Protein AF-A0A9E3E3V4-F1 (afdb_monomer_lite)

Radius of gyration: 31.56 Å; chains: 1; bounding box: 49×93×99 Å

Secondary structure (DSSP, 8-state):
------------------SSTTSSS-PPPPHHHHHHHHHHHHHHS--GGGEEEEEEE-HHHHHHHT--TT--HHHHHHHHHHHHTTSPEEEEEPPHHHHHHTTPPPPBTTB-EEEEEETTEEEEEEEETTTTEEEEEE--------------------------------------------------PPPPPPPP------PPPPP-----------------PPPP---PPPPPPP--------PPPPPP-S-----SS--HHHHHHTT----

Foldseek 3Di:
DDDDDDDDDDDDDPPPPPPDPDDDDPPQQDPVNLQVVVQCCLQVVPCLVQADQQAAEQPVLCVVLVHDPNDGSNSSSVSVSVVQPPFRKDKDFDDPLLCVQFVHPDDDPQWTWIWIDRPPFTKIWTGGSVSSHTRYIGGSHCPVPPPPPPPPPPPPDDDDDDDDDDDDDDDDDDDDDDDDDDDDDDDDDDDDPPDDPDPDPDDDDDPDDDDDDPPDDDDDDDDDDDDDDDDDDDDDDDDDDPPDPPPPDDAQDDAQDDDPDADPNSCNVVVNDDD

Sequence (275 aa):
MSLRSYLVIAAMAAAPAIAQQQQGAPQKTTEQQARSYVASAFITGAAPVIMSDKVIVSPSLRQHLGLGPDADGAAVYKAVMNITGGKQVTVRRAAADEISASEAPAPVSQQPIFAVEAGNSTLIVQYDLGHDNISFVGLPGAVATAAPVMAPVPPEKVADTPTVVPTAAPAVAATGTVAATTGTVVEKTPPPPPSAPVDAPKPAPMPEQKPLQVVEPSIPRATKPAPAVAVAPRPAQPVMMMQEPKLPPLKPNGPCVIKPVMSDQDLVNCGATPR

pLDDT: mean 73.15, std 19.3, range [38.34, 96.88]

Structure (mmCIF, N/CA/C/O backbone):
data_AF-A0A9E3E3V4-F1
#
_entry.id   AF-A0A9E3E3V4-F1
#
loop_
_atom_site.group_PDB
_atom_site.id
_atom_site.type_symbol
_atom_site.label_atom_id
_atom_site.label_alt_id
_atom_site.label_comp_id
_atom_site.label_asym_id
_atom_site.label_entity_id
_atom_site.label_seq_id
_atom_site.pdbx_PDB_ins_code
_atom_site.Cartn_x
_atom_site.Cartn_y
_atom_site.Cartn_z
_atom_site.occupancy
_atom_site.B_iso_or_equiv
_atom_site.auth_seq_id
_atom_site.auth_comp_id
_atom_site.auth_asym_id
_atom_site.auth_atom_id
_atom_site.pdbx_PDB_model_num
ATOM 1 N N . MET A 1 1 ? -28.574 -22.462 -59.680 1.00 40.03 1 MET A N 1
ATOM 2 C CA . MET A 1 1 ? -27.570 -22.175 -60.727 1.00 40.03 1 MET A CA 1
ATOM 3 C C . MET A 1 1 ? -26.825 -20.906 -60.347 1.00 40.03 1 MET A C 1
ATOM 5 O O . MET A 1 1 ? -27.470 -19.979 -59.886 1.00 40.03 1 MET A O 1
ATOM 9 N N . SER A 1 2 ? -25.509 -20.910 -60.566 1.00 41.25 2 SER A N 1
ATOM 10 C CA . SER A 1 2 ? -24.543 -19.806 -60.421 1.00 41.25 2 SER A CA 1
ATOM 11 C C . SER A 1 2 ? -24.121 -19.447 -58.994 1.00 41.25 2 SER A C 1
ATOM 13 O O . SER A 1 2 ? -24.904 -18.917 -58.223 1.00 41.25 2 SER A O 1
ATOM 15 N N . LEU A 1 3 ? -22.969 -19.925 -58.509 1.00 39.66 3 LEU A N 1
ATOM 16 C CA . LEU A 1 3 ? -21.555 -19.694 -58.891 1.00 39.66 3 LEU A CA 1
ATOM 17 C C . LEU A 1 3 ? -20.917 -18.520 -58.124 1.00 39.66 3 LEU A C 1
ATOM 19 O O . LEU A 1 3 ? -21.161 -17.363 -58.426 1.00 39.66 3 LEU A O 1
ATOM 23 N N . ARG A 1 4 ? -19.980 -18.899 -57.244 1.00 49.06 4 ARG A N 1
ATOM 24 C CA . ARG A 1 4 ? -18.617 -18.351 -57.119 1.00 49.06 4 ARG A CA 1
ATOM 25 C C . ARG A 1 4 ? -18.460 -16.840 -56.883 1.00 49.06 4 ARG A C 1
ATOM 27 O O . ARG A 1 4 ? -18.319 -16.084 -57.832 1.00 49.06 4 ARG A O 1
ATOM 34 N N . SER A 1 5 ? -18.166 -16.493 -55.630 1.00 60.00 5 SER A N 1
ATOM 35 C CA . SER A 1 5 ? -17.108 -15.522 -55.313 1.00 60.00 5 SER A CA 1
ATOM 36 C C . SER A 1 5 ? -16.348 -15.979 -54.068 1.00 60.00 5 SER A C 1
ATOM 38 O O . SER A 1 5 ? -16.697 -15.655 -52.940 1.00 60.00 5 SER A O 1
ATOM 40 N N . TYR A 1 6 ? -15.301 -16.768 -54.306 1.00 57.38 6 TYR A N 1
ATOM 41 C CA . TYR A 1 6 ? -14.159 -16.860 -53.407 1.00 57.38 6 TYR A CA 1
ATOM 42 C C . TYR A 1 6 ? -13.303 -15.611 -53.628 1.00 57.38 6 TYR A C 1
ATOM 44 O O . TYR A 1 6 ? -12.833 -15.400 -54.745 1.00 57.38 6 TYR A O 1
ATOM 52 N N . LEU A 1 7 ? -13.053 -14.827 -52.580 1.00 54.38 7 LEU A N 1
ATOM 53 C CA . LEU A 1 7 ? -11.823 -14.048 -52.495 1.00 54.38 7 LEU A CA 1
ATOM 54 C C . LEU A 1 7 ? -11.324 -14.030 -51.047 1.00 54.38 7 LEU A C 1
ATOM 56 O O . LEU A 1 7 ? -11.936 -13.473 -50.141 1.00 54.38 7 LEU A O 1
ATOM 60 N N . VAL A 1 8 ? -10.211 -14.734 -50.883 1.00 48.34 8 VAL A N 1
ATOM 61 C CA . VAL A 1 8 ? -9.345 -14.841 -49.714 1.00 48.34 8 VAL A CA 1
ATOM 62 C C . VAL A 1 8 ? -8.442 -13.610 -49.671 1.00 48.34 8 VAL A C 1
ATOM 64 O O . VAL A 1 8 ? -7.709 -13.424 -50.634 1.00 48.34 8 VAL A O 1
ATOM 67 N N . ILE A 1 9 ? -8.428 -12.842 -48.573 1.00 47.41 9 ILE A N 1
ATOM 68 C CA . ILE A 1 9 ? -7.274 -12.041 -48.095 1.00 47.41 9 ILE A CA 1
ATOM 69 C C . ILE A 1 9 ? -7.406 -11.977 -46.555 1.00 47.41 9 ILE A C 1
ATOM 71 O O . ILE A 1 9 ? -8.304 -11.327 -46.037 1.00 47.41 9 ILE A O 1
ATOM 75 N N . ALA A 1 10 ? -6.749 -12.841 -45.776 1.00 47.88 10 ALA A N 1
ATOM 76 C CA . ALA A 1 10 ? -5.387 -12.660 -45.262 1.00 47.88 10 ALA A CA 1
ATOM 77 C C . ALA A 1 10 ? -5.169 -11.309 -44.542 1.00 47.88 10 ALA A C 1
ATOM 79 O O . ALA A 1 10 ? -4.566 -10.398 -45.096 1.00 47.88 10 ALA A O 1
ATOM 80 N N . ALA A 1 11 ? -5.605 -11.193 -43.284 1.00 44.66 11 ALA A N 1
ATOM 81 C CA . ALA A 1 11 ? -5.075 -10.192 -42.359 1.00 44.66 11 ALA A CA 1
ATOM 82 C C . ALA A 1 11 ? -4.602 -10.908 -41.095 1.00 44.66 11 ALA A C 1
ATOM 84 O O . ALA A 1 11 ? -5.376 -11.513 -40.355 1.00 44.66 11 ALA A O 1
ATOM 85 N N . MET A 1 12 ? -3.283 -10.910 -40.956 1.00 47.66 12 MET A N 1
ATOM 86 C CA . MET A 1 12 ? -2.519 -11.610 -39.946 1.00 47.66 12 MET A CA 1
ATOM 87 C C . MET A 1 12 ? -2.956 -11.261 -38.526 1.00 47.66 12 MET A C 1
ATOM 89 O O . MET A 1 12 ? -3.199 -10.107 -38.179 1.00 47.66 12 MET A O 1
ATOM 93 N N . ALA A 1 13 ? -2.969 -12.307 -37.707 1.00 46.47 13 ALA A N 1
ATOM 94 C CA . ALA A 1 13 ? -2.994 -12.252 -36.264 1.00 46.47 13 ALA A CA 1
ATOM 95 C C . ALA A 1 13 ? -1.822 -11.406 -35.739 1.00 46.47 13 ALA A C 1
ATOM 97 O O . ALA A 1 13 ? -0.682 -11.857 -35.707 1.00 46.47 13 ALA A O 1
ATOM 98 N N . ALA A 1 14 ? -2.114 -10.185 -35.302 1.00 45.12 14 ALA A N 1
ATOM 99 C CA . ALA A 1 14 ? -1.258 -9.420 -34.405 1.00 45.12 14 ALA A CA 1
ATOM 100 C C . ALA A 1 14 ? -1.924 -9.410 -33.023 1.00 45.12 14 ALA A C 1
ATOM 102 O O . ALA A 1 14 ? -2.463 -8.399 -32.582 1.00 45.12 14 ALA A O 1
ATOM 103 N N . ALA A 1 15 ? -1.959 -10.570 -32.363 1.00 47.03 15 ALA A N 1
ATOM 104 C CA . ALA A 1 15 ? -2.276 -10.611 -30.941 1.00 47.03 15 ALA A CA 1
ATOM 105 C C . ALA A 1 15 ? -1.071 -10.013 -30.198 1.00 47.03 15 ALA A C 1
ATOM 107 O O . ALA A 1 15 ? 0.036 -10.542 -30.346 1.00 47.03 15 ALA A O 1
ATOM 108 N N . PRO A 1 16 ? -1.223 -8.914 -29.439 1.00 46.12 16 PRO A N 1
ATOM 109 C CA . PRO A 1 16 ? -0.113 -8.383 -28.679 1.00 46.12 16 PRO A CA 1
ATOM 110 C C . PRO A 1 16 ? 0.164 -9.369 -27.542 1.00 46.12 16 PRO A C 1
ATOM 112 O O . PRO A 1 16 ? -0.616 -9.523 -26.603 1.00 46.12 16 PRO A O 1
ATOM 115 N N . ALA A 1 17 ? 1.283 -10.073 -27.661 1.00 48.06 17 ALA A N 1
ATOM 116 C CA . ALA A 1 17 ? 1.876 -10.878 -26.612 1.00 48.06 17 ALA A CA 1
ATOM 117 C C . ALA A 1 17 ? 2.372 -9.960 -25.479 1.00 48.06 17 ALA A C 1
ATOM 119 O O . ALA A 1 17 ? 3.566 -9.741 -25.324 1.00 48.06 17 ALA A O 1
ATOM 120 N N . ILE A 1 18 ? 1.455 -9.401 -24.685 1.00 56.44 18 ILE A N 1
ATOM 121 C CA . ILE A 1 18 ? 1.796 -8.646 -23.462 1.00 56.44 18 ILE A CA 1
ATOM 122 C C . ILE A 1 18 ? 1.999 -9.613 -22.271 1.00 56.44 18 ILE A C 1
ATOM 124 O O . ILE A 1 18 ? 2.405 -9.207 -21.192 1.00 56.44 18 ILE A O 1
ATOM 128 N N . ALA A 1 19 ? 1.782 -10.921 -22.455 1.00 52.41 19 ALA A N 1
ATOM 129 C CA . ALA A 1 19 ? 1.765 -11.892 -21.357 1.00 52.41 19 ALA A CA 1
ATOM 130 C C . ALA A 1 19 ? 3.089 -12.643 -21.080 1.00 52.41 19 ALA A C 1
ATOM 132 O O . ALA A 1 19 ? 3.107 -13.463 -20.169 1.00 52.41 19 ALA A O 1
ATOM 133 N N . GLN A 1 20 ? 4.187 -12.426 -21.823 1.00 55.16 20 GLN A N 1
ATOM 134 C CA . GLN A 1 20 ? 5.406 -13.255 -21.650 1.00 55.16 20 GLN A CA 1
ATOM 135 C C . GLN A 1 20 ? 6.747 -12.516 -21.546 1.00 55.16 20 GLN A C 1
ATOM 137 O O . GLN A 1 20 ? 7.773 -13.150 -21.302 1.00 55.16 20 GLN A O 1
ATOM 142 N N . GLN A 1 21 ? 6.795 -11.190 -21.667 1.00 50.94 21 GLN A N 1
ATOM 143 C CA . GLN A 1 21 ? 8.060 -10.476 -21.485 1.00 50.94 21 GLN A CA 1
ATOM 144 C C . GLN A 1 21 ? 8.287 -10.134 -20.014 1.00 50.94 21 GLN A C 1
ATOM 146 O O . GLN A 1 21 ? 7.962 -9.026 -19.619 1.00 50.94 21 GLN A O 1
ATOM 151 N N . GLN A 1 22 ? 8.851 -11.065 -19.234 1.00 57.88 22 GLN A N 1
ATOM 152 C CA . GLN A 1 22 ? 9.795 -10.761 -18.132 1.00 57.88 22 GLN A CA 1
ATOM 153 C C . GLN A 1 22 ? 10.300 -12.014 -17.385 1.00 57.88 22 GLN A C 1
ATOM 155 O O . GLN A 1 22 ? 10.630 -11.963 -16.207 1.00 57.88 22 GLN A O 1
ATOM 160 N N . GLN A 1 23 ? 10.433 -13.158 -18.054 1.00 54.38 23 GLN A N 1
ATOM 161 C CA . GLN A 1 23 ? 11.177 -14.296 -17.502 1.00 54.38 23 GLN A CA 1
ATOM 162 C C . GLN A 1 23 ? 12.592 -14.272 -18.089 1.00 54.38 23 GLN A C 1
ATOM 164 O O . GLN A 1 23 ? 12.820 -14.810 -19.166 1.00 54.38 23 GLN A O 1
ATOM 169 N N . GLY A 1 24 ? 13.545 -13.590 -17.445 1.00 50.81 24 GLY A N 1
ATOM 170 C CA . GLY A 1 24 ? 14.934 -13.636 -17.933 1.00 50.81 24 GLY A CA 1
ATOM 171 C C . GLY A 1 24 ? 15.989 -12.810 -17.199 1.00 50.81 24 GLY A C 1
ATOM 172 O O . GLY A 1 24 ? 17.174 -13.065 -17.371 1.00 50.81 24 GLY A O 1
ATOM 173 N N . ALA A 1 25 ? 15.609 -11.859 -16.350 1.00 55.31 25 ALA A N 1
ATOM 174 C CA . ALA A 1 25 ? 16.540 -11.175 -15.452 1.00 55.31 25 ALA A CA 1
ATOM 175 C C . ALA A 1 25 ? 15.786 -10.744 -14.186 1.00 55.31 25 ALA A C 1
ATOM 177 O O . ALA A 1 25 ? 14.578 -10.517 -14.294 1.00 55.31 25 ALA A O 1
ATOM 178 N N . PRO A 1 26 ? 16.452 -10.602 -13.021 1.00 61.47 26 PRO A N 1
ATOM 179 C CA . PRO A 1 26 ? 15.889 -9.902 -11.871 1.00 61.47 26 PRO A CA 1
ATOM 180 C C . PRO A 1 26 ? 15.648 -8.447 -12.281 1.00 61.47 26 PRO A C 1
ATOM 182 O O . PRO A 1 26 ? 16.518 -7.582 -12.176 1.00 61.47 26 PRO A O 1
ATOM 185 N N . GLN A 1 27 ? 14.489 -8.200 -12.882 1.00 64.38 27 GLN A N 1
ATOM 186 C CA . GLN A 1 27 ? 14.074 -6.871 -13.273 1.00 64.38 27 GLN A CA 1
ATOM 187 C C . GLN A 1 27 ? 13.734 -6.151 -11.982 1.00 64.38 27 GLN A C 1
ATOM 189 O O . GLN A 1 27 ? 12.917 -6.631 -11.200 1.00 64.38 27 GLN A O 1
ATOM 194 N N . LYS A 1 28 ? 14.413 -5.028 -11.742 1.00 74.19 28 LYS A N 1
ATOM 195 C CA . LYS A 1 28 ? 14.047 -4.122 -10.656 1.00 74.19 28 LYS A CA 1
ATOM 196 C C . LYS A 1 28 ? 12.547 -3.859 -10.765 1.00 74.19 28 LYS A C 1
ATOM 198 O O . LYS A 1 28 ? 12.095 -3.498 -11.856 1.00 74.19 28 LYS A O 1
ATOM 203 N N . THR A 1 29 ? 11.814 -4.060 -9.670 1.00 83.75 29 THR A N 1
ATOM 204 C CA . THR A 1 29 ? 10.371 -3.822 -9.619 1.00 83.75 29 THR A CA 1
ATOM 205 C C . THR A 1 29 ? 10.100 -2.435 -10.191 1.00 83.75 29 THR A C 1
ATOM 207 O O . THR A 1 29 ? 10.666 -1.432 -9.749 1.00 83.75 29 THR A O 1
ATOM 210 N N . THR A 1 30 ? 9.306 -2.378 -11.256 1.00 89.44 30 THR A N 1
ATOM 211 C CA . THR A 1 30 ? 8.942 -1.101 -11.880 1.00 89.44 30 THR A CA 1
ATOM 212 C C . THR A 1 30 ? 7.833 -0.431 -11.071 1.00 89.44 30 THR A C 1
ATOM 214 O O . THR A 1 30 ? 7.085 -1.105 -10.369 1.00 89.44 30 THR A O 1
ATOM 217 N N . GLU A 1 31 ? 7.665 0.889 -11.190 1.00 89.81 31 GLU A N 1
ATOM 218 C CA . GLU A 1 31 ? 6.576 1.609 -10.502 1.00 89.81 31 GLU A CA 1
ATOM 219 C C . GLU A 1 31 ? 5.191 1.028 -10.846 1.00 89.81 31 GLU A C 1
ATOM 221 O O . GLU A 1 31 ? 4.351 0.842 -9.966 1.00 89.81 31 GLU A O 1
ATOM 226 N N . GLN A 1 32 ? 4.970 0.677 -12.118 1.00 91.62 32 GLN A N 1
ATOM 227 C CA . GLN A 1 32 ? 3.736 0.036 -12.580 1.00 91.62 32 GLN A CA 1
ATOM 228 C C . GLN A 1 32 ? 3.512 -1.313 -11.878 1.00 91.62 32 GLN A C 1
ATOM 230 O O . GLN A 1 32 ? 2.401 -1.609 -11.444 1.00 91.62 32 GLN A O 1
ATOM 235 N N . GLN A 1 33 ? 4.571 -2.113 -11.746 1.00 91.69 33 GLN A N 1
ATOM 236 C CA . GLN A 1 33 ? 4.522 -3.414 -11.089 1.00 91.69 33 GLN A CA 1
ATOM 237 C C . GLN A 1 33 ? 4.277 -3.270 -9.580 1.00 91.69 33 GLN A C 1
ATOM 239 O O . GLN A 1 33 ? 3.409 -3.952 -9.042 1.00 91.69 33 GLN A O 1
ATOM 244 N N . ALA A 1 34 ? 4.953 -2.328 -8.917 1.00 93.38 34 ALA A N 1
ATOM 245 C CA . ALA A 1 34 ? 4.718 -1.996 -7.513 1.00 93.38 34 ALA A CA 1
ATOM 246 C C . ALA A 1 34 ? 3.261 -1.584 -7.261 1.00 93.38 34 ALA A C 1
ATOM 248 O O . ALA A 1 34 ? 2.624 -2.072 -6.330 1.00 93.38 34 ALA A O 1
ATOM 249 N N . ARG A 1 35 ? 2.685 -0.751 -8.137 1.00 94.62 35 ARG A N 1
ATOM 250 C CA . ARG A 1 35 ? 1.270 -0.358 -8.063 1.00 94.62 35 ARG A CA 1
ATOM 251 C C . ARG A 1 35 ? 0.336 -1.568 -8.146 1.00 94.62 35 ARG A C 1
ATOM 253 O O . ARG A 1 35 ? -0.618 -1.649 -7.373 1.00 94.62 35 ARG A O 1
ATOM 260 N N . SER A 1 36 ? 0.607 -2.503 -9.059 1.00 93.31 36 SER A N 1
ATOM 261 C CA . SER A 1 36 ? -0.149 -3.755 -9.171 1.00 93.31 36 SER A CA 1
ATOM 262 C C . SER A 1 36 ? -0.004 -4.631 -7.924 1.00 93.31 36 SER A C 1
ATOM 264 O O . SER A 1 36 ? -1.008 -5.165 -7.453 1.00 93.31 36 SER A O 1
ATOM 266 N N . TYR A 1 37 ? 1.198 -4.731 -7.348 1.00 93.06 37 TYR A N 1
ATOM 267 C CA . TYR A 1 37 ? 1.431 -5.473 -6.107 1.00 93.06 37 TYR A CA 1
ATOM 268 C C . TYR A 1 37 ? 0.663 -4.879 -4.932 1.00 93.06 37 TYR A C 1
ATOM 270 O O . TYR A 1 37 ? -0.094 -5.602 -4.284 1.00 93.06 37 TYR A O 1
ATOM 278 N N . VAL A 1 38 ? 0.773 -3.568 -4.707 1.00 94.38 38 VAL A N 1
ATOM 279 C CA . VAL A 1 38 ? 0.026 -2.871 -3.652 1.00 94.38 38 VAL A CA 1
ATOM 280 C C . VAL A 1 38 ? -1.475 -3.080 -3.848 1.00 94.38 38 VAL A C 1
ATOM 282 O O . VAL A 1 38 ? -2.149 -3.524 -2.926 1.00 94.38 38 VAL A O 1
ATOM 285 N N . ALA A 1 39 ? -2.006 -2.865 -5.055 1.00 94.19 39 ALA A N 1
ATOM 286 C CA . ALA A 1 39 ? -3.426 -3.092 -5.322 1.00 94.19 39 ALA A CA 1
ATOM 287 C C . ALA A 1 39 ? -3.846 -4.530 -4.978 1.00 94.19 39 ALA A C 1
ATOM 289 O O . ALA A 1 39 ? -4.809 -4.738 -4.243 1.00 94.19 39 ALA A O 1
ATOM 290 N N . SER A 1 40 ? -3.087 -5.525 -5.445 1.00 92.19 40 SER A N 1
ATOM 291 C CA . SER A 1 40 ? -3.385 -6.934 -5.182 1.00 92.19 40 SER A CA 1
ATOM 292 C C . SER A 1 40 ? -3.350 -7.285 -3.691 1.00 92.19 40 SER A C 1
ATOM 294 O O . SER A 1 40 ? -4.217 -8.022 -3.222 1.00 92.19 40 SER A O 1
ATOM 296 N N . ALA A 1 41 ? -2.411 -6.721 -2.926 1.00 92.75 41 ALA A N 1
ATOM 297 C CA . ALA A 1 41 ? -2.250 -7.003 -1.504 1.00 92.75 41 ALA A CA 1
ATOM 298 C C . ALA A 1 41 ? -3.430 -6.494 -0.668 1.00 92.75 41 ALA A C 1
ATOM 300 O O . ALA A 1 41 ? -3.844 -7.163 0.278 1.00 92.75 41 ALA A O 1
ATOM 301 N N . PHE A 1 42 ? -3.988 -5.338 -1.035 1.00 92.94 42 PHE A N 1
ATOM 302 C CA . PHE A 1 42 ? -5.158 -4.765 -0.371 1.00 92.94 42 PHE A CA 1
ATOM 303 C C . PHE A 1 42 ? -6.471 -5.410 -0.828 1.00 92.94 42 PHE A C 1
ATOM 305 O O . PHE A 1 42 ? -7.363 -5.610 -0.012 1.00 92.94 42 PHE A O 1
ATOM 312 N N . ILE A 1 43 ? -6.590 -5.778 -2.108 1.00 92.00 43 ILE A N 1
ATOM 313 C CA . ILE A 1 43 ? -7.790 -6.451 -2.633 1.00 92.00 43 ILE A CA 1
ATOM 314 C C . ILE A 1 43 ? -7.926 -7.860 -2.050 1.00 92.00 43 ILE A C 1
ATOM 316 O O . ILE A 1 43 ? -9.013 -8.271 -1.655 1.00 92.00 43 ILE A O 1
ATOM 320 N N . THR A 1 44 ? -6.830 -8.617 -2.024 1.00 91.00 44 THR A N 1
ATOM 321 C CA . THR A 1 44 ? -6.860 -10.023 -1.596 1.00 91.00 44 THR A CA 1
ATOM 322 C C . THR A 1 44 ? -6.733 -10.189 -0.088 1.00 91.00 44 THR A C 1
ATOM 324 O O . THR A 1 44 ? -7.090 -11.245 0.430 1.00 91.00 44 THR A O 1
ATOM 327 N N . GLY A 1 45 ? -6.184 -9.195 0.620 1.00 89.25 45 GLY A N 1
ATOM 328 C CA . GLY A 1 45 ? -5.851 -9.320 2.040 1.00 89.25 45 GLY A CA 1
ATOM 329 C C . GLY A 1 45 ? -4.814 -10.417 2.339 1.00 89.25 45 GLY A C 1
ATOM 330 O O . GLY A 1 45 ? -4.642 -10.799 3.494 1.00 89.25 45 GLY A O 1
ATOM 331 N N . ALA A 1 46 ? -4.160 -10.971 1.309 1.00 83.69 46 ALA A N 1
ATOM 332 C CA . ALA A 1 46 ? -3.401 -12.220 1.402 1.00 83.69 46 ALA A CA 1
ATOM 333 C C . ALA A 1 46 ? -1.882 -12.022 1.500 1.00 83.69 46 ALA A C 1
ATOM 335 O O . ALA A 1 46 ? -1.138 -12.998 1.577 1.00 83.69 46 ALA A O 1
ATOM 336 N N . ALA A 1 47 ? -1.408 -10.776 1.494 1.00 86.31 47 ALA A N 1
ATOM 337 C CA . ALA A 1 47 ? 0.017 -10.466 1.453 1.00 86.31 47 ALA A CA 1
ATOM 338 C C . ALA A 1 47 ? 0.438 -9.573 2.631 1.00 86.31 47 ALA A C 1
ATOM 340 O O . ALA A 1 47 ? 0.854 -8.440 2.405 1.00 86.31 47 ALA A O 1
ATOM 341 N N . PRO A 1 48 ? 0.384 -10.060 3.887 1.00 87.62 48 PRO A N 1
ATOM 342 C CA . PRO A 1 48 ? 0.901 -9.304 5.032 1.00 87.62 48 PRO A CA 1
ATOM 343 C C . PRO A 1 48 ? 2.409 -9.023 4.907 1.00 87.62 48 PRO A C 1
ATOM 345 O O . PRO A 1 48 ? 2.895 -8.023 5.421 1.00 87.62 48 PRO A O 1
ATOM 348 N N . VAL A 1 49 ? 3.131 -9.864 4.157 1.00 89.56 49 VAL A N 1
ATOM 349 C CA . VAL A 1 49 ? 4.579 -9.758 3.902 1.00 89.56 49 VAL A CA 1
ATOM 350 C C . VAL A 1 49 ? 4.947 -8.517 3.075 1.00 89.56 49 VAL A C 1
ATOM 352 O O . VAL A 1 49 ? 6.107 -8.128 3.041 1.00 89.56 49 VAL A O 1
ATOM 355 N N . ILE A 1 50 ? 3.975 -7.855 2.434 1.00 92.44 50 ILE A N 1
ATOM 356 C CA . ILE A 1 50 ? 4.244 -6.605 1.714 1.00 92.44 50 ILE A CA 1
ATOM 357 C C . ILE A 1 50 ? 4.589 -5.457 2.670 1.00 92.44 50 ILE A C 1
ATOM 359 O O . ILE A 1 50 ? 5.151 -4.462 2.230 1.00 92.44 50 ILE A O 1
ATOM 363 N N . MET A 1 51 ? 4.249 -5.542 3.961 1.00 94.06 51 MET A N 1
ATOM 364 C CA . MET A 1 51 ? 4.661 -4.538 4.942 1.00 94.06 51 MET A CA 1
ATOM 365 C C . MET A 1 51 ? 6.062 -4.837 5.464 1.00 94.06 51 MET A C 1
ATOM 367 O O . MET A 1 51 ? 6.372 -5.969 5.823 1.00 94.06 51 MET A O 1
ATOM 371 N N . SER A 1 52 ? 6.904 -3.805 5.538 1.00 94.12 52 SER A N 1
ATOM 372 C CA . SER A 1 52 ? 8.194 -3.909 6.218 1.00 94.12 52 SER A CA 1
ATOM 373 C C . SER A 1 52 ? 7.995 -4.216 7.707 1.00 94.12 52 SER A C 1
ATOM 375 O O . SER A 1 52 ? 7.086 -3.668 8.336 1.00 94.12 52 SER A O 1
ATOM 377 N N . ASP A 1 53 ? 8.888 -5.014 8.303 1.00 92.25 53 ASP A N 1
ATOM 378 C CA . ASP A 1 53 ? 8.921 -5.249 9.758 1.00 92.25 53 ASP A CA 1
ATOM 379 C C . ASP A 1 53 ? 9.005 -3.936 10.553 1.00 92.25 53 ASP A C 1
ATOM 381 O O . ASP A 1 53 ? 8.512 -3.839 11.675 1.00 92.25 53 ASP A O 1
ATOM 385 N N . LYS A 1 54 ? 9.625 -2.910 9.953 1.00 90.81 54 LYS A N 1
ATOM 386 C CA . LYS A 1 54 ? 9.789 -1.565 10.518 1.00 90.81 54 LYS A CA 1
ATOM 387 C C . LYS A 1 54 ? 9.001 -0.525 9.729 1.00 90.81 54 LYS A C 1
ATOM 389 O O . LYS A 1 54 ? 9.543 0.518 9.364 1.00 90.81 54 LYS A O 1
ATOM 394 N N . VAL A 1 55 ? 7.742 -0.823 9.419 1.00 95.25 55 VAL A N 1
ATOM 395 C CA . VAL A 1 55 ? 6.862 0.140 8.753 1.00 95.25 55 VAL A CA 1
ATOM 396 C C . VAL A 1 55 ? 6.688 1.392 9.618 1.00 95.25 55 VAL A C 1
ATOM 398 O O . VAL A 1 55 ? 6.366 1.325 10.804 1.00 95.25 55 VAL A O 1
ATOM 401 N N . ILE A 1 56 ? 6.912 2.559 9.021 1.00 94.69 56 ILE A N 1
ATOM 402 C CA . ILE A 1 56 ? 6.698 3.843 9.680 1.00 94.69 56 ILE A CA 1
ATOM 403 C C . ILE A 1 56 ? 5.229 4.217 9.501 1.00 94.69 56 ILE A C 1
ATOM 405 O O . ILE A 1 56 ? 4.738 4.345 8.382 1.00 94.69 56 ILE A O 1
ATOM 409 N N . VAL A 1 57 ? 4.517 4.393 10.609 1.00 95.56 57 VAL A N 1
ATOM 410 C CA . VAL A 1 57 ? 3.096 4.759 10.599 1.00 95.56 57 VAL A CA 1
ATOM 411 C C . VAL A 1 57 ? 2.953 6.212 11.018 1.00 95.56 57 VAL A C 1
ATOM 413 O O . VAL A 1 57 ? 3.496 6.600 12.055 1.00 95.56 57 VAL A O 1
ATOM 416 N N . SER A 1 58 ? 2.209 7.007 10.245 1.00 94.62 58 SER A N 1
ATOM 417 C CA . SER A 1 58 ? 1.972 8.404 10.611 1.00 94.62 58 SER A CA 1
ATOM 418 C C . SER A 1 58 ? 1.216 8.512 11.949 1.00 94.62 58 SER A C 1
ATOM 420 O O . SER A 1 58 ? 0.371 7.656 12.255 1.00 94.62 58 SER A O 1
ATOM 422 N N . PRO A 1 59 ? 1.475 9.553 12.768 1.00 93.00 59 PRO A N 1
ATOM 423 C CA . PRO A 1 59 ? 0.831 9.705 14.075 1.00 93.00 59 PRO A CA 1
ATOM 424 C C . PRO A 1 59 ? -0.701 9.714 13.991 1.00 93.00 59 PRO A C 1
ATOM 426 O O . PRO A 1 59 ? -1.371 9.063 14.793 1.00 93.00 59 PRO A O 1
ATOM 429 N N . SER A 1 60 ? -1.259 10.384 12.978 1.00 92.00 60 SER A N 1
ATOM 430 C CA . SER A 1 60 ? -2.707 10.454 12.754 1.00 92.00 60 SER A CA 1
ATOM 431 C C . SER A 1 60 ? -3.318 9.089 12.436 1.00 92.00 60 SER A C 1
ATOM 433 O O . SER A 1 60 ? -4.374 8.752 12.971 1.00 92.00 60 SER A O 1
ATOM 435 N N . LEU A 1 61 ? -2.654 8.275 11.605 1.00 94.06 61 LEU A N 1
ATOM 436 C CA . LEU A 1 61 ? -3.131 6.927 11.290 1.00 94.06 61 LEU A CA 1
ATOM 437 C C . LEU A 1 61 ? -3.053 6.018 12.519 1.00 94.06 61 LEU A C 1
ATOM 439 O O . LEU A 1 61 ? -3.990 5.274 12.794 1.00 94.06 61 LEU A O 1
ATOM 443 N N . ARG A 1 62 ? -1.974 6.118 13.300 1.00 93.94 62 ARG A N 1
ATOM 444 C CA . ARG A 1 62 ? -1.813 5.362 14.547 1.00 93.94 62 ARG A CA 1
ATOM 445 C C . ARG A 1 62 ? -2.930 5.668 15.546 1.00 93.94 62 ARG A C 1
ATOM 447 O O . ARG A 1 62 ? -3.516 4.740 16.097 1.00 93.94 62 ARG A O 1
ATOM 454 N N . GLN A 1 63 ? -3.257 6.948 15.731 1.00 94.31 63 GLN A N 1
ATOM 455 C CA . GLN A 1 63 ? -4.359 7.376 16.594 1.00 94.31 63 GLN A CA 1
ATOM 456 C C . GLN A 1 63 ? -5.713 6.879 16.072 1.00 94.31 63 GLN A C 1
ATOM 458 O O . GLN A 1 63 ? -6.530 6.405 16.857 1.00 94.31 63 GLN A O 1
ATOM 463 N N . HIS A 1 64 ? -5.937 6.939 14.756 1.00 93.38 64 HIS A N 1
ATOM 464 C CA . HIS A 1 64 ? -7.177 6.469 14.138 1.00 93.38 64 HIS A CA 1
ATOM 465 C C . HIS A 1 64 ? -7.376 4.954 14.285 1.00 93.38 64 HIS A C 1
ATOM 467 O O . HIS A 1 64 ? -8.491 4.495 14.518 1.00 93.38 64 HIS A O 1
ATOM 473 N N . LEU A 1 65 ? -6.292 4.181 14.179 1.00 94.81 65 LEU A N 1
ATOM 474 C CA . LEU A 1 65 ? -6.312 2.724 14.309 1.00 94.81 65 LEU A CA 1
ATOM 475 C C . LEU A 1 65 ? -6.207 2.232 15.763 1.00 94.81 65 LEU A C 1
ATOM 477 O O . LEU A 1 65 ? -6.343 1.034 16.002 1.00 94.81 65 LEU A O 1
ATOM 481 N N . GLY A 1 66 ? -5.946 3.121 16.728 1.00 95.88 66 GLY A N 1
ATOM 482 C CA . GLY A 1 66 ? -5.720 2.750 18.129 1.00 95.88 66 GLY A CA 1
ATOM 483 C C . GLY A 1 66 ? -4.473 1.883 18.336 1.00 95.88 66 GLY A C 1
ATOM 484 O O . GLY A 1 66 ? -4.447 1.041 19.231 1.00 95.88 66 GLY A O 1
ATOM 485 N N . LEU A 1 67 ? -3.455 2.045 17.485 1.00 96.31 67 LEU A N 1
ATOM 486 C CA . LEU A 1 67 ? -2.225 1.255 17.540 1.00 96.31 67 LEU A CA 1
ATOM 487 C C . LEU A 1 67 ? -1.217 1.859 18.527 1.00 96.31 67 LEU A C 1
ATOM 489 O O . LEU A 1 67 ? -1.106 3.077 18.665 1.00 96.31 67 LEU A O 1
ATOM 493 N N . GLY A 1 68 ? -0.444 1.000 19.193 1.00 94.38 68 GLY A N 1
ATOM 494 C CA . GLY A 1 68 ? 0.679 1.433 20.026 1.00 94.38 68 GLY A CA 1
ATOM 495 C C . GLY A 1 68 ? 1.815 2.062 19.201 1.00 94.38 68 GLY A C 1
ATOM 496 O O . GLY A 1 68 ? 1.875 1.872 17.982 1.00 94.38 68 GLY A O 1
ATOM 497 N N . PRO A 1 69 ? 2.737 2.809 19.839 1.00 90.25 69 PRO A N 1
ATOM 498 C CA . PRO A 1 69 ? 3.886 3.399 19.152 1.00 90.25 69 PRO A CA 1
ATOM 499 C C . PRO A 1 69 ? 4.830 2.358 18.538 1.00 90.25 69 PRO A C 1
ATOM 501 O O . PRO A 1 69 ? 5.436 2.639 17.506 1.00 90.25 69 PRO A O 1
ATOM 504 N N . ASP A 1 70 ? 4.867 1.162 19.129 1.00 91.31 70 ASP A N 1
ATOM 505 C CA . ASP A 1 70 ? 5.717 0.033 18.743 1.00 91.31 70 ASP A CA 1
ATOM 506 C C . ASP A 1 70 ? 4.930 -1.085 18.033 1.00 91.31 70 ASP A C 1
ATOM 508 O O . ASP A 1 70 ? 5.311 -2.252 18.089 1.00 91.31 70 ASP A O 1
ATOM 512 N N . ALA A 1 71 ? 3.791 -0.755 17.412 1.00 95.12 71 ALA A N 1
ATOM 513 C CA . ALA A 1 71 ? 3.015 -1.730 16.650 1.00 95.12 71 ALA A CA 1
ATOM 514 C C . ALA A 1 71 ? 3.841 -2.285 15.478 1.00 95.12 71 ALA A C 1
ATOM 516 O O . ALA A 1 71 ? 4.416 -1.528 14.696 1.00 95.12 71 ALA A O 1
ATOM 517 N N . ASP A 1 72 ? 3.876 -3.609 15.357 1.00 93.94 72 ASP A N 1
ATOM 518 C CA . ASP A 1 72 ? 4.585 -4.327 14.306 1.00 93.94 72 ASP A CA 1
ATOM 519 C C . ASP A 1 72 ? 3.841 -4.256 12.964 1.00 93.94 72 ASP A C 1
ATOM 521 O O . ASP A 1 72 ? 2.633 -4.000 12.901 1.00 93.94 72 ASP A O 1
ATOM 525 N N . GLY A 1 73 ? 4.558 -4.530 11.869 1.00 93.00 73 GLY A N 1
ATOM 526 C CA . GLY A 1 73 ? 3.991 -4.496 10.518 1.00 93.00 73 GLY A CA 1
ATOM 527 C C . GLY A 1 73 ? 2.735 -5.362 10.357 1.00 93.00 73 GLY A C 1
ATOM 528 O O . GLY A 1 73 ? 1.794 -4.952 9.679 1.00 93.00 73 GLY A O 1
ATOM 529 N N . ALA A 1 74 ? 2.649 -6.510 11.039 1.00 94.19 74 ALA A N 1
ATOM 530 C CA . ALA A 1 74 ? 1.472 -7.373 10.970 1.00 94.19 74 ALA A CA 1
ATOM 531 C C . ALA A 1 74 ? 0.243 -6.767 11.677 1.00 94.19 74 ALA A C 1
ATOM 533 O O . ALA A 1 74 ? -0.866 -6.836 11.134 1.00 94.19 74 ALA A O 1
ATOM 534 N N . ALA A 1 75 ? 0.408 -6.139 12.849 1.00 95.25 75 ALA A N 1
ATOM 535 C CA . ALA A 1 75 ? -0.685 -5.429 13.518 1.00 95.25 75 ALA A CA 1
ATOM 536 C C . ALA A 1 75 ? -1.161 -4.220 12.704 1.00 95.25 75 ALA A C 1
ATOM 538 O O . ALA A 1 75 ? -2.371 -4.016 12.562 1.00 95.25 75 ALA A O 1
ATOM 539 N N . VAL A 1 76 ? -0.224 -3.464 12.121 1.00 95.62 76 VAL A N 1
ATOM 540 C CA . VAL A 1 76 ? -0.531 -2.346 11.217 1.00 95.62 76 VAL A CA 1
ATOM 541 C C . VAL A 1 76 ? -1.318 -2.846 10.009 1.00 95.62 76 VAL A C 1
ATOM 543 O O . VAL A 1 76 ? -2.385 -2.306 9.717 1.00 95.62 76 VAL A O 1
ATOM 546 N N . TYR A 1 77 ? -0.860 -3.917 9.354 1.00 95.12 77 TYR A N 1
ATOM 547 C CA . TYR A 1 77 ? -1.547 -4.514 8.209 1.00 95.12 77 TYR A CA 1
ATOM 548 C C . TYR A 1 77 ? -2.977 -4.913 8.558 1.00 95.12 77 TYR A C 1
ATOM 550 O O . TYR A 1 77 ? -3.916 -4.518 7.871 1.00 95.12 77 TYR A O 1
ATOM 558 N N . LYS A 1 78 ? -3.167 -5.643 9.662 1.00 95.19 78 LYS A N 1
ATOM 559 C CA . LYS A 1 78 ? -4.493 -6.078 10.114 1.00 95.19 78 LYS A CA 1
ATOM 560 C C . LYS A 1 78 ? -5.425 -4.893 10.370 1.00 95.19 78 LYS A C 1
ATOM 562 O O . LYS A 1 78 ? -6.583 -4.922 9.962 1.00 95.19 78 LYS A O 1
ATOM 567 N N . ALA A 1 79 ? -4.932 -3.845 11.021 1.00 95.56 79 ALA A N 1
ATOM 568 C CA . ALA A 1 79 ? -5.722 -2.654 11.307 1.00 95.56 79 ALA A CA 1
ATOM 569 C C . ALA A 1 79 ? -6.082 -1.875 10.028 1.00 95.56 79 ALA A C 1
ATOM 571 O O . ALA A 1 79 ? -7.225 -1.447 9.866 1.00 95.56 79 ALA A O 1
ATOM 572 N N . VAL A 1 80 ? -5.151 -1.773 9.077 1.00 94.44 80 VAL A N 1
ATOM 573 C CA . VAL A 1 80 ? -5.403 -1.190 7.753 1.00 94.44 80 VAL A CA 1
ATOM 574 C C . VAL A 1 80 ? -6.408 -2.032 6.952 1.00 94.44 80 VAL A C 1
ATOM 576 O O . VAL A 1 80 ? -7.318 -1.485 6.326 1.00 94.44 80 VAL A O 1
ATOM 579 N N . MET A 1 81 ? -6.319 -3.362 7.006 1.00 94.00 81 MET A N 1
ATOM 580 C CA . MET A 1 81 ? -7.306 -4.256 6.389 1.00 94.00 81 MET A CA 1
ATOM 581 C C . MET A 1 81 ? -8.690 -4.114 7.026 1.00 94.00 81 MET A C 1
ATOM 583 O O . MET A 1 81 ? -9.685 -4.220 6.324 1.00 94.00 81 MET A O 1
ATOM 587 N N . ASN A 1 82 ? -8.795 -3.800 8.318 1.00 94.38 82 ASN A N 1
ATOM 588 C CA . ASN A 1 82 ? -10.098 -3.569 8.947 1.00 94.38 82 ASN A CA 1
ATOM 589 C C . ASN A 1 82 ? -10.805 -2.309 8.413 1.00 94.38 82 ASN A C 1
ATOM 591 O O . ASN A 1 82 ? -12.029 -2.300 8.318 1.00 94.38 82 ASN A O 1
ATOM 595 N N . ILE A 1 83 ? -10.064 -1.253 8.046 1.00 92.56 83 ILE A N 1
ATOM 596 C CA . ILE A 1 83 ? -10.657 -0.013 7.499 1.00 92.56 83 ILE A CA 1
ATOM 597 C C . ILE A 1 83 ? -10.883 -0.061 5.979 1.00 92.56 83 ILE A C 1
ATOM 599 O O . ILE A 1 83 ? -11.734 0.670 5.457 1.00 92.56 83 ILE A O 1
ATOM 603 N N . THR A 1 84 ? -10.124 -0.904 5.270 1.00 93.62 84 THR A N 1
ATOM 604 C CA . THR A 1 84 ? -10.188 -1.065 3.805 1.00 93.62 84 THR A CA 1
ATOM 605 C C . THR A 1 84 ? -10.974 -2.300 3.357 1.00 93.62 84 THR A C 1
ATOM 607 O O . THR A 1 84 ? -11.445 -2.347 2.222 1.00 93.62 84 THR A O 1
ATOM 610 N N . GLY A 1 85 ? -11.164 -3.278 4.241 1.00 89.69 85 GLY A N 1
ATOM 611 C CA . GLY A 1 85 ? -11.803 -4.555 3.952 1.00 89.69 85 GLY A CA 1
ATOM 612 C C . GLY A 1 85 ? -13.235 -4.399 3.451 1.00 89.69 85 GLY A C 1
ATOM 613 O O . GLY A 1 85 ? -14.027 -3.629 3.992 1.00 89.69 85 GLY A O 1
ATOM 614 N N . GLY A 1 86 ? -13.562 -5.129 2.383 1.00 87.44 86 GLY A N 1
ATOM 615 C CA . GLY A 1 86 ? -14.882 -5.091 1.747 1.00 87.44 86 GLY A CA 1
ATOM 616 C C . GLY A 1 86 ? -15.161 -3.838 0.908 1.00 87.44 86 GLY A C 1
ATOM 617 O O . GLY A 1 86 ? -16.251 -3.727 0.349 1.00 87.44 86 GLY A O 1
ATOM 618 N N . LYS A 1 87 ? -14.207 -2.904 0.790 1.00 94.62 87 LYS A N 1
ATOM 619 C CA . LYS A 1 87 ? -14.327 -1.714 -0.063 1.00 94.62 87 LYS A CA 1
ATOM 620 C C . LYS A 1 87 ? -13.591 -1.918 -1.385 1.00 94.62 87 LYS A C 1
ATOM 622 O O . LYS A 1 87 ? -12.612 -2.657 -1.461 1.00 94.62 87 LYS A O 1
ATOM 627 N N . GLN A 1 88 ? -14.044 -1.232 -2.433 1.00 93.06 88 GLN A N 1
ATOM 628 C CA . GLN A 1 88 ? -13.300 -1.173 -3.688 1.00 93.06 88 GLN A CA 1
ATOM 629 C C . GLN A 1 88 ? -12.011 -0.381 -3.462 1.00 93.06 88 GLN A C 1
ATOM 631 O O . GLN A 1 88 ? -12.064 0.754 -2.983 1.00 93.06 88 GLN A O 1
ATOM 636 N N . VAL A 1 89 ? -10.874 -0.997 -3.788 1.00 95.56 89 VAL A N 1
ATOM 637 C CA . VAL A 1 89 ? -9.550 -0.397 -3.624 1.00 95.56 89 VAL A CA 1
ATOM 638 C C . VAL A 1 89 ? -9.036 0.090 -4.973 1.00 95.56 89 VAL A C 1
ATOM 640 O O . VAL A 1 89 ? -8.891 -0.699 -5.907 1.00 95.56 89 VAL A O 1
ATOM 643 N N . THR A 1 90 ? -8.702 1.374 -5.051 1.00 95.50 90 THR A N 1
ATOM 644 C CA . THR A 1 90 ? -8.030 1.989 -6.196 1.00 95.50 90 THR A CA 1
ATOM 645 C C . THR A 1 90 ? -6.677 2.508 -5.748 1.00 95.50 90 THR A C 1
ATOM 647 O O . THR A 1 90 ? -6.576 3.313 -4.831 1.00 95.50 90 THR A O 1
ATOM 650 N N . VAL A 1 91 ? -5.613 2.067 -6.411 1.00 96.56 91 VAL A N 1
ATOM 651 C CA . VAL A 1 91 ? -4.266 2.587 -6.158 1.00 96.56 91 VAL A CA 1
ATOM 652 C C . VAL A 1 91 ? -3.928 3.573 -7.257 1.00 96.56 91 VAL A C 1
ATOM 654 O O . VAL A 1 91 ? -4.044 3.226 -8.432 1.00 96.56 91 VAL A O 1
ATOM 657 N N . ARG A 1 92 ? -3.477 4.777 -6.917 1.00 95.88 92 ARG A N 1
ATOM 658 C CA . ARG A 1 92 ? -2.945 5.778 -7.856 1.00 95.88 92 ARG A CA 1
ATOM 659 C C . ARG A 1 92 ? -1.678 6.416 -7.298 1.00 95.88 92 ARG A C 1
ATOM 661 O O . ARG A 1 92 ? -1.305 6.178 -6.156 1.00 95.88 92 ARG A O 1
ATOM 668 N N . ARG A 1 93 ? -0.996 7.229 -8.101 1.00 95.00 93 ARG A N 1
ATOM 669 C CA . ARG A 1 93 ? 0.116 8.045 -7.601 1.00 95.00 93 ARG A CA 1
ATOM 670 C C . ARG A 1 93 ? -0.432 9.108 -6.644 1.00 95.00 93 ARG A C 1
ATOM 672 O O . ARG A 1 93 ? -1.468 9.707 -6.944 1.00 95.00 93 ARG A O 1
ATOM 679 N N . ALA A 1 94 ? 0.233 9.302 -5.506 1.00 95.38 94 ALA A N 1
ATOM 680 C CA . ALA A 1 94 ? -0.163 10.328 -4.548 1.00 95.38 94 ALA A CA 1
ATOM 681 C C . ALA A 1 94 ? 0.093 11.724 -5.133 1.00 95.38 94 ALA A C 1
ATOM 683 O O . ALA A 1 94 ? 1.123 11.956 -5.777 1.00 95.38 94 ALA A O 1
ATOM 684 N N . ALA A 1 95 ? -0.855 12.636 -4.933 1.00 93.25 95 ALA A N 1
ATOM 685 C CA . ALA A 1 95 ? -0.692 14.033 -5.302 1.00 93.25 95 ALA A CA 1
ATOM 686 C C . ALA A 1 95 ? 0.213 14.750 -4.284 1.00 93.25 95 ALA A C 1
ATOM 688 O O . ALA A 1 95 ? 0.368 14.306 -3.145 1.00 93.25 95 ALA A O 1
ATOM 689 N N . ALA A 1 96 ? 0.861 15.842 -4.695 1.00 90.38 96 ALA A N 1
ATOM 690 C CA . ALA A 1 96 ? 1.842 16.530 -3.851 1.00 90.38 96 ALA A CA 1
ATOM 691 C C . ALA A 1 96 ? 1.220 17.071 -2.549 1.00 90.38 96 ALA A C 1
ATOM 693 O O . ALA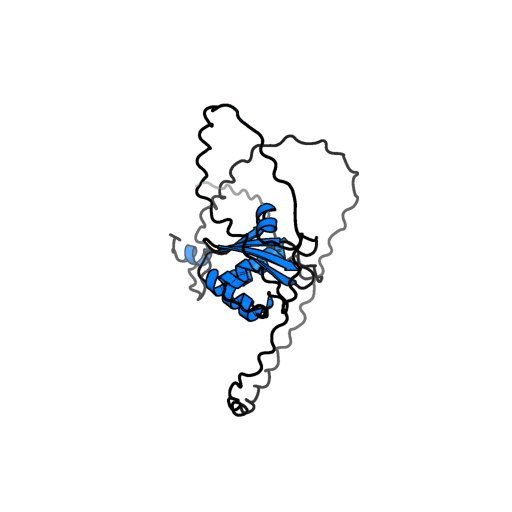 A 1 96 ? 1.838 16.992 -1.490 1.00 90.38 96 ALA A O 1
ATOM 694 N N . ASP A 1 97 ? -0.018 17.556 -2.628 1.00 90.62 97 ASP A N 1
ATOM 695 C CA . ASP A 1 97 ? -0.834 18.004 -1.502 1.00 90.62 97 ASP A CA 1
ATOM 696 C C . ASP A 1 97 ? -1.124 16.874 -0.502 1.00 90.62 97 ASP A C 1
ATOM 698 O O . ASP A 1 97 ? -0.993 17.073 0.705 1.00 90.62 97 ASP A O 1
ATOM 702 N N . GLU A 1 98 ? -1.414 15.664 -0.982 1.00 92.06 98 GLU A N 1
ATOM 703 C CA . GLU A 1 98 ? -1.652 14.491 -0.133 1.00 92.06 98 GLU A CA 1
ATOM 704 C C . GLU A 1 98 ? -0.376 14.009 0.574 1.00 92.06 98 GLU A C 1
ATOM 706 O O . GLU A 1 98 ? -0.408 13.597 1.738 1.00 92.06 98 GLU A O 1
ATOM 711 N N . ILE A 1 99 ? 0.764 14.075 -0.121 1.00 91.81 99 ILE A N 1
ATOM 712 C CA . ILE A 1 99 ? 2.083 13.736 0.435 1.00 91.81 99 ILE A CA 1
ATOM 713 C C . ILE A 1 99 ? 2.424 14.705 1.572 1.00 91.81 99 ILE A C 1
ATOM 715 O O . ILE A 1 99 ? 2.808 14.271 2.655 1.00 91.81 99 ILE A O 1
ATOM 719 N N . SER A 1 100 ? 2.227 16.010 1.361 1.00 90.25 100 SER A N 1
ATOM 720 C CA . SER A 1 100 ? 2.444 17.012 2.409 1.00 90.25 100 SER A CA 1
ATOM 721 C C . SER A 1 100 ? 1.475 16.852 3.583 1.00 90.25 100 SER A C 1
ATOM 723 O O . SER A 1 100 ? 1.898 16.955 4.730 1.00 90.25 100 SER A O 1
ATOM 725 N N . ALA A 1 101 ? 0.200 16.549 3.323 1.00 90.62 101 ALA A N 1
ATOM 726 C CA . ALA A 1 101 ? -0.806 16.374 4.372 1.00 90.62 101 ALA A CA 1
ATOM 727 C C . ALA A 1 101 ? -0.586 15.119 5.232 1.00 90.62 101 ALA A C 1
ATOM 729 O O . ALA A 1 101 ? -1.050 15.068 6.367 1.00 90.62 101 ALA A O 1
ATOM 730 N N . SER A 1 102 ? 0.071 14.092 4.693 1.00 87.56 102 SER A N 1
ATOM 731 C CA . SER A 1 102 ? 0.355 12.839 5.407 1.00 87.56 102 SER A CA 1
ATOM 732 C C . SER A 1 102 ? 1.677 12.851 6.175 1.00 87.56 102 SER A C 1
ATOM 734 O O . SER A 1 102 ? 1.989 11.855 6.828 1.00 87.56 102 SER A O 1
ATOM 736 N N . GLU A 1 103 ? 2.443 13.947 6.092 1.00 88.75 103 GLU A N 1
ATOM 737 C CA . GLU A 1 103 ? 3.807 14.055 6.631 1.00 88.75 103 GLU A CA 1
ATOM 738 C C . GLU A 1 103 ? 4.741 12.954 6.093 1.00 88.75 103 GLU A C 1
ATOM 740 O O . GLU A 1 103 ? 5.696 12.539 6.753 1.00 88.75 103 GLU A O 1
ATOM 745 N N . ALA A 1 104 ? 4.454 12.450 4.888 1.00 89.00 104 ALA A N 1
ATOM 746 C CA . ALA A 1 104 ? 5.247 11.401 4.273 1.00 89.00 104 ALA A CA 1
ATOM 747 C C . ALA A 1 104 ? 6.666 11.908 3.945 1.00 89.00 104 ALA A C 1
ATOM 749 O O . ALA A 1 104 ? 6.833 13.068 3.542 1.00 89.00 104 ALA A O 1
ATOM 750 N N . PRO A 1 105 ? 7.699 11.050 4.061 1.00 87.94 105 PRO A N 1
ATOM 751 C CA . PRO A 1 105 ? 9.042 11.385 3.606 1.00 87.94 105 PRO A CA 1
ATOM 752 C C . PRO A 1 105 ? 9.043 11.827 2.140 1.00 87.94 105 PRO A C 1
ATOM 754 O O . PRO A 1 105 ? 8.232 11.366 1.335 1.00 87.94 105 PRO A O 1
ATOM 757 N N . ALA A 1 106 ? 9.979 12.706 1.772 1.00 85.31 106 ALA A N 1
ATOM 758 C CA . ALA A 1 106 ? 10.082 13.182 0.397 1.00 85.31 106 ALA A CA 1
ATOM 759 C C . ALA A 1 106 ? 10.237 11.997 -0.582 1.00 85.31 106 ALA A C 1
ATOM 761 O O . ALA A 1 106 ? 11.003 11.068 -0.303 1.00 85.31 106 ALA A O 1
ATOM 762 N N . PRO A 1 107 ? 9.542 12.014 -1.735 1.00 82.88 107 PRO A N 1
ATOM 763 C CA . PRO A 1 107 ? 9.629 10.932 -2.703 1.00 82.88 107 PRO A CA 1
ATOM 764 C C . PRO A 1 107 ? 11.054 10.847 -3.255 1.00 82.88 107 PRO A C 1
ATOM 766 O O . PRO A 1 107 ? 11.549 11.779 -3.889 1.00 82.88 107 PRO A O 1
ATOM 769 N N . VAL A 1 108 ? 11.711 9.710 -3.038 1.00 85.44 108 VAL A N 1
ATOM 770 C CA . VAL A 1 108 ? 12.996 9.380 -3.667 1.00 85.44 108 VAL A CA 1
ATOM 771 C C . VAL A 1 108 ? 12.755 8.444 -4.851 1.00 85.44 108 VAL A C 1
ATOM 773 O O . VAL A 1 108 ? 11.782 7.696 -4.869 1.00 85.44 108 VAL A O 1
ATOM 776 N N . SER A 1 109 ? 13.639 8.440 -5.854 1.00 82.88 109 SER A N 1
ATOM 777 C CA . SER A 1 109 ? 13.440 7.677 -7.104 1.00 82.88 109 SER A CA 1
ATOM 778 C C . SER A 1 109 ? 13.279 6.159 -6.930 1.00 82.88 109 SER A C 1
ATOM 780 O O . SER A 1 109 ? 12.891 5.480 -7.874 1.00 82.88 109 SER A O 1
ATOM 782 N N . GLN A 1 110 ? 13.631 5.605 -5.767 1.00 89.38 110 GLN A N 1
ATOM 783 C CA . GLN A 1 110 ? 13.446 4.186 -5.431 1.00 89.38 110 GLN A CA 1
ATOM 784 C C . GLN A 1 110 ? 12.254 3.940 -4.494 1.00 89.38 110 GLN A C 1
ATOM 786 O O . GLN A 1 110 ? 11.965 2.789 -4.191 1.00 89.38 110 GLN A O 1
ATOM 791 N N . GLN A 1 111 ? 11.569 4.995 -4.042 1.00 92.81 111 GLN A N 1
ATOM 792 C CA . GLN A 1 111 ? 10.459 4.899 -3.099 1.00 92.81 111 GLN A CA 1
ATOM 793 C C . GLN A 1 111 ? 9.245 5.704 -3.584 1.00 92.81 111 GLN A C 1
ATOM 795 O O . GLN A 1 111 ? 8.978 6.797 -3.063 1.00 92.81 111 GLN A O 1
ATOM 800 N N . PRO A 1 112 ? 8.537 5.223 -4.625 1.00 95.00 112 PRO A N 1
ATOM 801 C CA . PRO A 1 112 ? 7.307 5.850 -5.078 1.00 95.00 112 PRO A CA 1
ATOM 802 C C . PRO A 1 112 ? 6.266 5.909 -3.955 1.00 95.00 112 PRO A C 1
ATOM 804 O O . PRO A 1 112 ? 6.134 4.994 -3.140 1.00 95.00 112 PRO A O 1
ATOM 807 N N . ILE A 1 113 ? 5.507 7.004 -3.946 1.00 96.31 113 ILE A N 1
ATOM 808 C CA . ILE A 1 113 ? 4.413 7.227 -3.003 1.00 96.31 113 ILE A CA 1
ATOM 809 C C . ILE A 1 113 ? 3.090 7.076 -3.751 1.00 96.31 113 ILE A C 1
ATOM 811 O O . ILE A 1 113 ? 2.830 7.749 -4.757 1.00 96.31 113 ILE A O 1
ATOM 815 N N . PHE A 1 114 ? 2.253 6.182 -3.248 1.00 96.88 114 PHE A N 1
ATOM 816 C CA . PHE A 1 114 ? 0.949 5.854 -3.793 1.00 96.88 114 PHE A CA 1
ATOM 817 C C . PHE A 1 114 ? -0.159 6.301 -2.842 1.00 96.88 114 PHE A C 1
ATOM 819 O O . PHE A 1 114 ? -0.014 6.238 -1.624 1.00 96.88 114 PHE A O 1
ATOM 826 N N . ALA A 1 115 ? -1.279 6.726 -3.413 1.00 96.88 115 ALA A N 1
ATOM 827 C CA . ALA A 1 115 ? -2.535 6.903 -2.706 1.00 96.88 115 ALA A CA 1
ATOM 828 C C . ALA A 1 115 ? -3.403 5.662 -2.953 1.00 96.88 115 ALA A C 1
ATOM 830 O O . ALA A 1 115 ? -3.668 5.293 -4.101 1.00 96.88 115 ALA A O 1
ATOM 831 N N . VAL A 1 116 ? -3.810 5.008 -1.872 1.00 96.62 116 VAL A N 1
ATOM 832 C CA . VAL A 1 116 ? -4.706 3.853 -1.853 1.00 96.62 116 VAL A CA 1
ATOM 833 C C . VAL A 1 116 ? -6.069 4.337 -1.378 1.00 96.62 116 VAL A C 1
ATOM 835 O O . VAL A 1 116 ? -6.265 4.637 -0.204 1.00 96.62 116 VAL A O 1
ATOM 838 N N . GLU A 1 117 ? -7.006 4.439 -2.305 1.00 95.38 117 GLU A N 1
ATOM 839 C CA . GLU A 1 117 ? -8.381 4.850 -2.051 1.00 95.38 117 GLU A CA 1
ATOM 840 C C . GLU A 1 117 ? -9.231 3.607 -1.799 1.00 95.38 117 GLU A C 1
ATOM 842 O O . GLU A 1 117 ? -9.333 2.735 -2.658 1.00 95.38 117 GLU A O 1
ATOM 847 N N . ALA A 1 118 ? -9.836 3.516 -0.621 1.00 94.75 118 ALA A N 1
ATOM 848 C CA . ALA A 1 118 ? -10.722 2.437 -0.213 1.00 94.75 118 ALA A CA 1
ATOM 849 C C . ALA A 1 118 ? -12.059 3.031 0.248 1.00 94.75 118 ALA A C 1
ATOM 851 O O . ALA A 1 118 ? -12.246 3.394 1.416 1.00 94.75 118 ALA A O 1
ATOM 852 N N . GLY A 1 119 ? -13.005 3.154 -0.685 1.00 92.25 119 GLY A N 1
ATOM 853 C CA . GLY A 1 119 ? -14.282 3.833 -0.457 1.00 92.25 119 GLY A CA 1
ATOM 854 C C . GLY A 1 119 ? -14.097 5.313 -0.104 1.00 92.25 119 GLY A C 1
ATOM 855 O O . GLY A 1 119 ? -13.786 6.121 -0.967 1.00 92.25 119 GLY A O 1
ATOM 856 N N . ASN A 1 120 ? -14.305 5.669 1.165 1.00 90.12 120 ASN A N 1
ATOM 857 C CA . ASN A 1 120 ? -14.166 7.032 1.693 1.00 90.12 120 ASN A CA 1
ATOM 858 C C . ASN A 1 120 ? -12.841 7.282 2.434 1.00 90.12 120 ASN A C 1
ATOM 860 O O . ASN A 1 120 ? -12.664 8.339 3.036 1.00 90.12 120 ASN A O 1
ATOM 864 N N . SER A 1 121 ? -11.948 6.295 2.458 1.00 92.00 121 SER A N 1
ATOM 865 C CA . SER A 1 121 ? -10.662 6.381 3.140 1.00 92.00 121 SER A CA 1
ATOM 866 C C . SER A 1 121 ? -9.551 6.419 2.100 1.00 92.00 121 SER A C 1
ATOM 868 O O . SER A 1 121 ? -9.449 5.506 1.288 1.00 92.00 121 SER A O 1
ATOM 870 N N . THR A 1 122 ? -8.705 7.443 2.146 1.00 95.25 122 THR A N 1
ATOM 871 C CA . THR A 1 122 ? -7.479 7.505 1.342 1.00 95.25 122 THR A CA 1
ATOM 872 C C . THR A 1 122 ? -6.298 7.242 2.260 1.00 95.25 122 THR A C 1
ATOM 874 O O . THR A 1 122 ? -6.198 7.849 3.320 1.00 95.25 122 THR A O 1
ATOM 877 N N . LEU A 1 123 ? -5.413 6.331 1.876 1.00 95.94 123 LEU A N 1
ATOM 878 C CA . LEU A 1 123 ? -4.183 6.002 2.592 1.00 95.94 123 LEU A CA 1
ATOM 879 C C . LEU A 1 123 ? -2.991 6.379 1.719 1.00 95.94 123 LEU A C 1
ATOM 881 O O . LEU A 1 123 ? -2.974 6.072 0.532 1.00 95.94 123 LEU A O 1
ATOM 885 N N . ILE A 1 124 ? -1.981 7.009 2.302 1.00 96.75 124 ILE A N 1
ATOM 886 C CA . ILE A 1 124 ? -0.712 7.290 1.637 1.00 96.75 124 ILE A CA 1
ATOM 887 C C . ILE A 1 124 ? 0.269 6.187 1.995 1.00 96.75 124 ILE A C 1
ATOM 889 O O . ILE A 1 124 ? 0.494 5.907 3.169 1.00 96.75 124 ILE A O 1
ATOM 893 N N . VAL A 1 125 ? 0.830 5.548 0.976 1.00 96.62 125 VAL A N 1
ATOM 894 C CA . VAL A 1 125 ? 1.702 4.383 1.097 1.00 96.62 125 VAL A CA 1
ATOM 895 C C . VAL A 1 125 ? 2.995 4.665 0.348 1.00 96.62 125 VAL A C 1
ATOM 897 O O . VAL A 1 125 ? 2.967 4.923 -0.853 1.00 96.62 125 VAL A O 1
ATOM 900 N N . GLN A 1 126 ? 4.131 4.593 1.035 1.00 96.38 126 GLN A N 1
ATOM 901 C CA . GLN A 1 126 ? 5.441 4.628 0.391 1.00 96.38 126 GLN A CA 1
ATOM 902 C C . GLN A 1 126 ? 5.929 3.202 0.174 1.00 96.38 126 GLN A C 1
ATOM 904 O O . GLN A 1 126 ? 6.028 2.420 1.122 1.00 96.38 126 GLN A O 1
ATOM 909 N N . TYR A 1 127 ? 6.216 2.868 -1.077 1.00 96.31 127 TYR A N 1
ATOM 910 C CA . TYR A 1 127 ? 6.681 1.545 -1.466 1.00 96.31 127 TYR A CA 1
ATOM 911 C C . TYR A 1 127 ? 8.163 1.601 -1.804 1.00 96.31 127 TYR A C 1
ATOM 913 O O . TYR A 1 127 ? 8.551 2.435 -2.609 1.00 96.31 127 TYR A O 1
ATOM 921 N N . ASP A 1 128 ? 8.983 0.731 -1.232 1.00 95.06 128 ASP A N 1
ATOM 922 C CA . ASP A 1 128 ? 10.405 0.615 -1.531 1.00 95.06 128 ASP A CA 1
ATOM 923 C C . ASP A 1 128 ? 10.637 -0.425 -2.635 1.00 95.06 128 ASP A C 1
ATOM 925 O O . ASP A 1 128 ? 10.454 -1.626 -2.439 1.00 95.06 128 ASP A O 1
ATOM 929 N N . LEU A 1 129 ? 11.064 0.036 -3.814 1.00 93.44 129 LEU A N 1
ATOM 930 C CA . LEU A 1 129 ? 11.336 -0.829 -4.969 1.00 93.44 129 LEU A CA 1
ATOM 931 C C . LEU A 1 129 ? 12.573 -1.719 -4.776 1.00 93.44 129 LEU A C 1
ATOM 933 O O . LEU A 1 129 ? 12.731 -2.699 -5.501 1.00 93.44 129 LEU A O 1
ATOM 937 N N . GLY A 1 130 ? 13.474 -1.367 -3.855 1.00 91.56 130 GLY A N 1
ATOM 938 C CA . GLY A 1 130 ? 14.679 -2.140 -3.561 1.00 91.56 130 GLY A CA 1
ATOM 939 C C . GLY A 1 130 ? 14.411 -3.338 -2.653 1.00 91.56 130 GLY A C 1
ATOM 940 O O . GLY A 1 130 ? 15.078 -4.363 -2.789 1.00 91.56 130 GLY A O 1
ATOM 941 N N . HIS A 1 131 ? 13.430 -3.212 -1.757 1.00 91.75 131 HIS A N 1
ATOM 942 C CA . HIS A 1 131 ? 13.055 -4.248 -0.790 1.00 91.75 131 HIS A CA 1
ATOM 943 C C . HIS A 1 131 ? 11.704 -4.919 -1.077 1.00 91.75 131 HIS A C 1
ATOM 945 O O . HIS A 1 131 ? 11.351 -5.866 -0.378 1.00 91.75 131 HIS A O 1
ATOM 951 N N . ASP A 1 132 ? 10.978 -4.456 -2.099 1.00 92.75 132 ASP A N 1
ATOM 952 C CA . ASP A 1 132 ? 9.661 -4.961 -2.513 1.00 92.75 132 ASP A CA 1
ATOM 953 C C . ASP A 1 132 ? 8.607 -4.887 -1.389 1.00 92.75 132 ASP A C 1
ATOM 955 O O . ASP A 1 132 ? 7.710 -5.724 -1.275 1.00 92.75 132 ASP A O 1
ATOM 959 N N . ASN A 1 133 ? 8.711 -3.865 -0.535 1.00 95.06 133 ASN A N 1
ATOM 960 C CA . ASN A 1 133 ? 7.873 -3.709 0.648 1.00 95.06 133 ASN A CA 1
ATOM 961 C C . ASN A 1 133 ? 7.394 -2.267 0.859 1.00 95.06 133 ASN A C 1
ATOM 963 O O . ASN A 1 133 ? 7.865 -1.313 0.249 1.00 95.06 133 ASN A O 1
ATOM 967 N N . ILE A 1 134 ? 6.416 -2.106 1.739 1.00 95.88 134 ILE A N 1
ATOM 968 C CA . ILE A 1 134 ? 5.872 -0.826 2.170 1.00 95.88 134 ILE A CA 1
ATOM 969 C C . ILE A 1 134 ? 6.690 -0.338 3.363 1.00 95.88 134 ILE A C 1
ATOM 971 O O . ILE A 1 134 ? 6.714 -0.989 4.412 1.00 95.88 134 ILE A O 1
ATOM 975 N N . SER A 1 135 ? 7.332 0.819 3.211 1.00 95.62 135 SER A N 1
ATOM 976 C CA . SER A 1 135 ? 8.165 1.441 4.243 1.00 95.62 135 SER A CA 1
ATOM 977 C C . SER A 1 135 ? 7.402 2.455 5.096 1.00 95.62 135 SER A C 1
ATOM 979 O O . SER A 1 135 ? 7.731 2.625 6.269 1.00 95.62 135 SER A O 1
ATOM 981 N N . PHE A 1 136 ? 6.363 3.093 4.548 1.00 96.06 136 PHE A N 1
ATOM 982 C CA . PHE A 1 136 ? 5.557 4.089 5.256 1.00 96.06 136 PHE A CA 1
ATOM 983 C C . PHE A 1 136 ? 4.067 3.973 4.921 1.00 96.06 136 PHE A C 1
ATOM 985 O O . PHE A 1 136 ? 3.704 3.740 3.766 1.00 96.06 136 PHE A O 1
ATOM 992 N N . VAL A 1 137 ? 3.210 4.186 5.924 1.00 96.06 137 VAL A N 1
ATOM 993 C CA . VAL A 1 137 ? 1.753 4.291 5.768 1.00 96.06 137 VAL A CA 1
ATOM 994 C C . VAL A 1 137 ? 1.2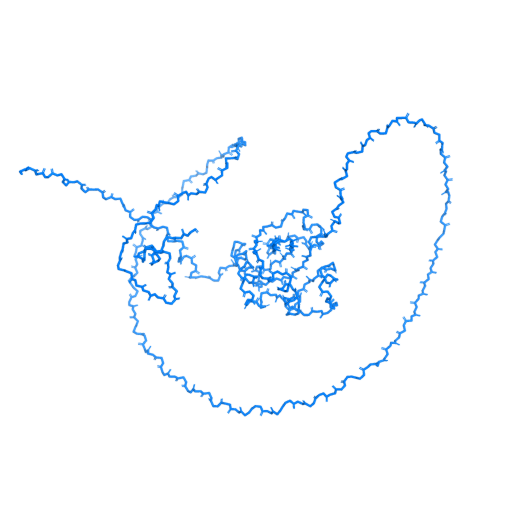23 5.463 6.591 1.00 96.06 137 VAL A C 1
ATOM 996 O O . VAL A 1 137 ? 1.496 5.579 7.785 1.00 96.06 137 VAL A O 1
ATOM 999 N N . GLY A 1 138 ? 0.401 6.307 5.978 1.00 95.38 138 GLY A N 1
ATOM 1000 C CA . GLY A 1 138 ? -0.266 7.413 6.653 1.00 95.38 138 GLY A CA 1
ATOM 1001 C C . GLY A 1 138 ? -1.666 7.668 6.115 1.00 95.38 138 GLY A C 1
ATOM 1002 O O . GLY A 1 138 ? -2.059 7.147 5.075 1.00 95.38 138 GLY A O 1
ATOM 1003 N N . LEU A 1 139 ? -2.430 8.487 6.829 1.00 93.38 139 LEU A N 1
ATOM 1004 C CA . LEU A 1 139 ? -3.611 9.140 6.267 1.00 93.38 139 LEU A CA 1
ATOM 1005 C C . LEU A 1 139 ? -3.163 10.502 5.737 1.00 93.38 139 LEU A C 1
ATOM 1007 O O . LEU A 1 139 ? -2.429 11.184 6.457 1.00 93.38 139 LEU A O 1
ATOM 1011 N N . PRO A 1 140 ? -3.581 10.919 4.526 1.00 89.62 140 PRO A N 1
ATOM 1012 C CA . PRO A 1 140 ? -3.506 12.326 4.176 1.00 89.62 140 PRO A CA 1
ATOM 1013 C C . PRO A 1 140 ? -4.327 13.028 5.246 1.00 89.62 14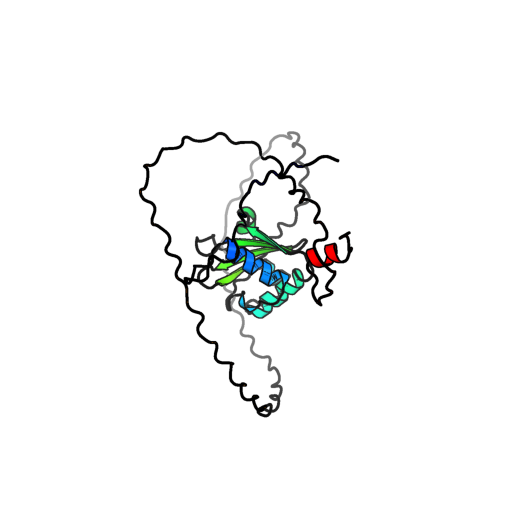0 PRO A C 1
ATOM 1015 O O . PRO A 1 140 ? -5.482 12.648 5.466 1.00 89.62 140 PRO A O 1
ATOM 1018 N N . GLY A 1 141 ? -3.674 13.917 6.000 1.00 72.81 141 GLY A N 1
ATOM 1019 C CA . GLY A 1 141 ? -4.249 14.551 7.170 1.00 72.81 141 GLY A CA 1
ATOM 1020 C C . GLY A 1 141 ? -5.691 14.898 6.871 1.00 72.81 141 GLY A C 1
ATOM 1021 O O . GLY A 1 141 ? -5.976 15.526 5.849 1.00 72.81 141 GLY A O 1
ATOM 1022 N N . ALA A 1 142 ? -6.599 14.423 7.723 1.00 55.44 142 ALA A N 1
ATOM 1023 C CA . ALA A 1 142 ? -7.941 14.955 7.763 1.00 55.44 142 ALA A CA 1
ATOM 1024 C C . ALA A 1 142 ? -7.765 16.425 8.142 1.00 55.44 142 ALA A C 1
ATOM 1026 O O . ALA A 1 142 ? -7.851 16.796 9.309 1.00 55.44 142 ALA A O 1
ATOM 1027 N N . VAL A 1 143 ? -7.452 17.268 7.156 1.00 45.53 143 VAL A N 1
ATOM 1028 C CA . VAL A 1 143 ? -7.866 18.652 7.160 1.00 45.53 143 VAL A CA 1
ATOM 1029 C C . VAL A 1 143 ? -9.353 18.512 7.347 1.00 45.53 143 VAL A C 1
ATOM 1031 O O . VAL A 1 143 ? -10.059 18.149 6.410 1.00 45.53 143 VAL A O 1
ATOM 1034 N N . ALA A 1 144 ? -9.773 18.598 8.616 1.00 42.31 144 ALA A N 1
ATOM 1035 C CA . ALA A 1 144 ? -11.157 18.598 9.029 1.00 42.31 144 ALA A CA 1
ATOM 1036 C C . ALA A 1 144 ? -11.839 19.428 7.972 1.00 42.31 144 ALA A C 1
ATOM 1038 O O . ALA A 1 144 ? -11.444 20.587 7.841 1.00 42.31 144 ALA A O 1
ATOM 1039 N N . THR A 1 145 ? -12.658 18.786 7.129 1.00 41.59 145 THR A N 1
ATOM 1040 C CA . THR A 1 145 ? -13.208 19.394 5.926 1.00 41.59 145 THR A CA 1
ATOM 1041 C C . THR A 1 145 ? -13.819 20.683 6.411 1.00 41.59 145 THR A C 1
ATOM 1043 O O . THR A 1 145 ? -14.868 20.657 7.055 1.00 41.59 145 THR A O 1
ATOM 1046 N N . ALA A 1 146 ? -13.088 21.787 6.256 1.00 38.34 146 ALA A N 1
ATOM 1047 C CA . ALA A 1 146 ? -13.553 23.061 6.728 1.00 38.34 146 ALA A CA 1
ATOM 1048 C C . ALA A 1 146 ? -14.739 23.257 5.814 1.00 38.34 146 ALA A C 1
ATOM 1050 O O . ALA A 1 146 ? -14.554 23.312 4.593 1.00 38.34 146 ALA A O 1
ATOM 1051 N N . ALA A 1 147 ? -15.944 23.165 6.391 1.00 39.56 147 ALA A N 1
ATOM 1052 C CA . ALA A 1 147 ? -17.189 23.369 5.674 1.00 39.56 147 ALA A CA 1
ATOM 1053 C C . ALA A 1 147 ? -16.933 24.518 4.702 1.00 39.56 147 ALA A C 1
ATOM 1055 O O . ALA A 1 147 ? -16.344 25.503 5.163 1.00 39.56 147 ALA A O 1
ATOM 1056 N N . PRO A 1 148 ? -17.225 24.342 3.394 1.00 41.56 148 PRO A N 1
ATOM 1057 C CA . PRO A 1 148 ? -16.771 25.245 2.345 1.00 41.56 148 PRO A CA 1
ATOM 1058 C C . PRO A 1 148 ? -16.935 26.654 2.871 1.00 41.56 148 PRO A C 1
ATOM 1060 O O . PRO A 1 148 ? -18.061 27.047 3.181 1.00 41.56 148 PRO A O 1
ATOM 1063 N N . VAL A 1 149 ? -15.808 27.331 3.117 1.00 48.25 149 VAL A N 1
ATOM 1064 C CA . VAL A 1 149 ? -15.823 28.686 3.648 1.00 48.25 149 VAL A CA 1
ATOM 1065 C C . VAL A 1 149 ? -16.595 29.460 2.600 1.00 48.25 149 VAL A C 1
ATOM 1067 O O . VAL A 1 149 ? -16.080 29.719 1.511 1.00 48.25 149 VAL A O 1
ATOM 1070 N N . MET A 1 150 ? -17.877 29.711 2.887 1.00 48.12 150 MET A N 1
ATOM 1071 C CA . MET A 1 150 ? -18.692 30.639 2.130 1.00 48.12 150 MET A CA 1
ATOM 1072 C C . MET A 1 150 ? -17.809 31.859 1.955 1.00 48.12 150 MET A C 1
ATOM 1074 O O . MET A 1 150 ? -17.234 32.335 2.938 1.00 48.12 150 MET A O 1
ATOM 1078 N N . ALA A 1 151 ? -17.627 32.261 0.697 1.00 53.09 151 ALA A N 1
ATOM 1079 C CA . ALA A 1 151 ? -16.779 33.377 0.330 1.00 53.09 151 ALA A CA 1
ATOM 1080 C C . ALA A 1 151 ? -16.949 34.497 1.367 1.00 53.09 151 ALA A C 1
ATOM 1082 O O . ALA A 1 151 ? -18.097 34.805 1.712 1.00 53.09 151 ALA A O 1
ATOM 1083 N N . PRO A 1 152 ? -15.849 35.060 1.901 1.00 47.94 152 PRO A N 1
ATOM 1084 C CA . PRO A 1 152 ? -15.955 36.147 2.850 1.00 47.94 152 PRO A CA 1
ATOM 1085 C C . PRO A 1 152 ? -16.801 37.225 2.185 1.00 47.94 152 PRO A C 1
ATOM 1087 O O . PRO A 1 152 ? -16.428 37.762 1.140 1.00 47.94 152 PRO A O 1
ATOM 1090 N N . VAL A 1 153 ? -17.979 37.478 2.759 1.00 61.44 153 VAL A N 1
ATOM 1091 C CA . VAL A 1 153 ? -18.763 38.663 2.435 1.00 61.44 153 VAL A CA 1
ATOM 1092 C C . VAL A 1 153 ? -17.778 39.827 2.563 1.00 61.44 153 VAL A C 1
ATOM 1094 O O . VAL A 1 153 ? -17.133 39.929 3.613 1.00 61.44 153 VAL A O 1
ATOM 1097 N N . PRO A 1 154 ? -17.560 40.622 1.498 1.00 67.25 154 PRO A N 1
ATOM 1098 C CA . PRO A 1 154 ? -16.587 41.700 1.514 1.00 67.25 154 PRO A CA 1
ATOM 1099 C C . PRO A 1 154 ? -16.798 42.549 2.769 1.00 67.25 154 PRO A C 1
ATOM 1101 O O . PRO A 1 154 ? -17.932 42.973 3.003 1.00 67.25 154 PRO A O 1
ATOM 1104 N N . PRO A 1 155 ? -15.762 42.774 3.597 1.00 59.53 155 PRO A N 1
ATOM 1105 C CA . PRO A 1 155 ? -15.905 43.644 4.745 1.00 59.53 155 PRO A CA 1
ATOM 1106 C C . PRO A 1 155 ? -16.236 45.038 4.225 1.00 59.53 155 PRO A C 1
ATOM 1108 O O . PRO A 1 155 ? -15.425 45.696 3.567 1.00 59.53 155 PRO A O 1
ATOM 1111 N N . GLU A 1 156 ? -17.465 45.465 4.498 1.00 60.47 156 GLU A N 1
ATOM 1112 C CA . GLU A 1 156 ? -17.845 46.859 4.417 1.00 60.47 156 GLU A CA 1
ATOM 1113 C C . GLU A 1 156 ? -16.844 47.638 5.276 1.00 60.47 156 GLU A C 1
ATOM 1115 O O . GLU A 1 156 ? -16.581 47.321 6.438 1.00 60.47 156 GLU A O 1
ATOM 1120 N N . LYS A 1 157 ? -16.181 48.582 4.618 1.00 58.53 157 LYS A N 1
ATOM 1121 C CA . LYS A 1 157 ? -15.063 49.377 5.107 1.00 58.53 157 LYS A CA 1
ATOM 1122 C C . LYS A 1 157 ? -15.488 50.179 6.338 1.00 58.53 157 LYS A C 1
ATOM 1124 O O . LYS A 1 157 ? -15.976 51.296 6.195 1.00 58.53 157 LYS A O 1
ATOM 1129 N N . VAL A 1 158 ? -15.268 49.643 7.537 1.00 56.69 158 VAL A N 1
ATOM 1130 C CA . VAL A 1 158 ? -15.333 50.432 8.771 1.00 56.69 158 VAL A CA 1
ATOM 1131 C C . VAL A 1 158 ? -13.929 50.904 9.122 1.00 56.69 158 VAL A C 1
ATOM 1133 O O . VAL A 1 158 ? -12.962 50.145 9.130 1.00 56.69 158 VAL A O 1
ATOM 1136 N N . ALA A 1 159 ? -13.854 52.215 9.295 1.00 54.28 159 ALA A N 1
ATOM 1137 C CA . ALA A 1 159 ? -12.671 53.027 9.460 1.00 54.28 159 ALA A CA 1
ATOM 1138 C C . ALA A 1 159 ? -11.850 52.689 10.717 1.00 54.28 159 ALA A C 1
ATOM 1140 O O . ALA A 1 159 ? -12.400 52.376 11.766 1.00 54.28 159 ALA A O 1
ATOM 1141 N N . ASP A 1 160 ? -10.533 52.807 10.543 1.00 59.28 160 ASP A N 1
ATOM 1142 C CA . ASP A 1 160 ? -9.583 53.572 11.361 1.00 59.28 160 ASP A CA 1
ATOM 1143 C C . ASP A 1 160 ? -9.770 53.608 12.892 1.00 59.28 160 ASP A C 1
ATOM 1145 O O . ASP A 1 160 ? -10.758 54.147 13.389 1.00 59.28 160 ASP A O 1
ATOM 1149 N N . THR A 1 161 ? -8.752 53.108 13.614 1.00 48.41 161 THR A N 1
ATOM 1150 C CA . THR A 1 161 ? -8.111 53.626 14.859 1.00 48.41 161 THR A CA 1
ATOM 1151 C C . THR A 1 161 ? -7.584 52.469 15.749 1.00 48.41 161 THR A C 1
ATOM 1153 O O . THR A 1 161 ? -7.937 51.312 15.535 1.00 48.41 161 THR A O 1
ATOM 1156 N N . PRO A 1 162 ? -6.687 52.711 16.729 1.00 56.66 162 PRO A N 1
ATOM 1157 C CA . PRO A 1 162 ? -5.258 52.944 16.553 1.00 56.66 162 PRO A CA 1
ATOM 1158 C C . PRO A 1 162 ? -4.383 51.893 17.278 1.00 56.66 162 PRO A C 1
ATOM 1160 O O . PRO A 1 162 ? -4.813 51.156 18.161 1.00 56.66 162 PRO A O 1
ATOM 1163 N N . THR A 1 163 ? -3.105 51.894 16.905 1.00 52.81 163 THR A N 1
ATOM 1164 C CA . THR A 1 163 ? -1.936 51.272 17.544 1.00 52.81 163 THR A CA 1
ATOM 1165 C C . THR A 1 163 ? -2.001 51.146 19.073 1.00 52.81 163 THR A C 1
ATOM 1167 O O . THR A 1 163 ? -2.013 52.152 19.779 1.00 52.81 163 THR A O 1
ATOM 1170 N N . VAL A 1 164 ? -1.857 49.917 19.586 1.00 51.84 164 VAL A N 1
ATOM 1171 C CA . VAL A 1 164 ? -1.303 49.656 20.925 1.00 51.84 164 VAL A CA 1
ATOM 1172 C C . VAL A 1 164 ? -0.225 48.581 20.813 1.00 51.84 164 VAL A C 1
ATOM 1174 O O . VAL A 1 164 ? -0.485 47.439 20.446 1.00 51.84 164 VAL A O 1
ATOM 1177 N N . VAL A 1 165 ? 1.004 48.985 21.125 1.00 57.28 165 VAL A N 1
ATOM 1178 C CA . VAL A 1 165 ? 2.169 48.121 21.335 1.00 57.28 165 VAL A CA 1
ATOM 1179 C C . VAL A 1 165 ? 2.134 47.612 22.778 1.00 57.28 165 VAL A C 1
ATOM 1181 O O . VAL A 1 165 ? 1.996 48.436 23.683 1.00 57.28 165 VAL A O 1
ATOM 1184 N N . PRO A 1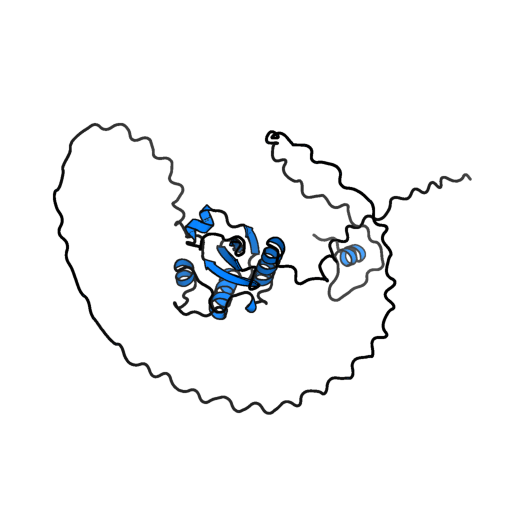 166 ? 2.355 46.310 23.026 1.00 55.81 166 PRO A N 1
ATOM 1185 C CA . PRO A 1 166 ? 2.899 45.872 24.304 1.00 55.81 166 PRO A CA 1
ATOM 1186 C C . PRO A 1 166 ? 4.211 45.093 24.134 1.00 55.81 166 PRO A C 1
ATOM 1188 O O . PRO A 1 166 ? 4.268 43.950 23.693 1.00 55.81 166 PRO A O 1
ATOM 1191 N N . THR A 1 167 ? 5.269 45.803 24.502 1.00 61.50 167 THR A N 1
ATOM 1192 C CA . THR A 1 167 ? 6.460 45.423 25.268 1.00 61.50 167 THR A CA 1
ATOM 1193 C C . THR A 1 167 ? 6.462 44.067 26.007 1.00 61.50 167 THR A C 1
ATOM 1195 O O . THR A 1 167 ? 5.616 43.808 26.855 1.00 61.50 167 THR A O 1
ATOM 1198 N N . ALA A 1 168 ? 7.573 43.350 25.779 1.00 48.47 168 ALA A N 1
ATOM 1199 C CA . ALA A 1 168 ? 8.372 42.488 26.669 1.00 48.47 168 ALA A CA 1
ATOM 1200 C C . ALA A 1 168 ? 7.925 41.067 27.085 1.00 48.47 168 ALA A C 1
ATOM 1202 O O . ALA A 1 168 ? 6.834 40.806 27.576 1.00 48.47 168 ALA A O 1
ATOM 1203 N N . ALA A 1 169 ? 8.923 40.183 26.956 1.00 52.47 169 ALA A N 1
ATOM 1204 C CA . ALA A 1 169 ? 9.067 38.828 27.481 1.00 52.47 169 ALA A CA 1
ATOM 1205 C C . ALA A 1 169 ? 8.989 38.750 29.025 1.00 52.47 169 ALA A C 1
ATOM 1207 O O . ALA A 1 169 ? 9.148 39.767 29.702 1.00 52.47 169 ALA A O 1
ATOM 1208 N N . PRO A 1 170 ? 8.844 37.539 29.599 1.00 56.81 170 PRO A N 1
ATOM 1209 C CA . PRO A 1 170 ? 10.056 36.799 29.967 1.00 56.81 170 PRO A CA 1
ATOM 1210 C C . PRO A 1 170 ? 9.986 35.274 29.770 1.00 56.81 170 PRO A C 1
ATOM 1212 O O . PRO A 1 170 ? 8.930 34.646 29.746 1.00 56.81 170 PRO A O 1
ATOM 1215 N N . ALA A 1 171 ? 11.182 34.693 29.678 1.00 54.03 171 ALA A N 1
ATOM 1216 C CA . ALA A 1 171 ? 11.460 33.273 29.798 1.00 54.03 171 ALA A CA 1
ATOM 1217 C C . ALA A 1 171 ? 11.062 32.730 31.179 1.00 54.03 171 ALA A C 1
ATOM 1219 O O . ALA A 1 171 ? 11.336 33.364 32.199 1.00 54.03 171 ALA A O 1
ATOM 1220 N N . VAL A 1 172 ? 10.522 31.511 31.212 1.00 55.00 172 VAL A N 1
ATOM 1221 C CA . VAL A 1 172 ? 10.492 30.692 32.425 1.00 55.00 172 VAL A CA 1
ATOM 1222 C C . VAL A 1 172 ? 10.911 29.275 32.059 1.00 55.00 172 VAL A C 1
ATOM 1224 O O . VAL A 1 172 ? 10.262 28.589 31.273 1.00 55.00 172 VAL A O 1
ATOM 1227 N N . ALA A 1 173 ? 12.049 28.877 32.616 1.00 49.59 173 ALA A N 1
ATOM 1228 C CA . ALA A 1 173 ? 12.507 27.506 32.677 1.00 49.59 173 ALA A CA 1
ATOM 1229 C C . ALA A 1 173 ? 11.611 26.705 33.633 1.00 49.59 173 ALA A C 1
ATOM 1231 O O . ALA A 1 173 ? 11.291 27.183 34.719 1.00 49.59 173 ALA A O 1
ATOM 1232 N N . ALA A 1 174 ? 11.268 25.473 33.263 1.00 50.88 174 ALA A N 1
ATOM 1233 C CA . ALA A 1 174 ? 10.758 24.483 34.203 1.00 50.88 174 ALA A CA 1
ATOM 1234 C C . ALA A 1 174 ? 11.243 23.087 33.796 1.00 50.88 174 ALA A C 1
ATOM 1236 O O . ALA A 1 174 ? 10.697 22.421 32.920 1.00 50.88 174 ALA A O 1
ATOM 1237 N N . THR A 1 175 ? 12.324 22.681 34.451 1.00 48.06 175 THR A N 1
ATOM 1238 C CA . THR A 1 175 ? 12.769 21.307 34.659 1.00 48.06 175 THR A CA 1
ATOM 1239 C C . THR A 1 175 ? 11.661 20.506 35.348 1.00 48.06 175 THR A C 1
ATOM 1241 O O . THR A 1 175 ? 11.195 20.889 36.418 1.00 48.06 175 THR A O 1
ATOM 1244 N N . GLY A 1 176 ? 11.260 19.380 34.754 1.00 50.91 176 GLY A N 1
ATOM 1245 C CA . GLY A 1 176 ? 10.255 18.472 35.308 1.00 50.91 176 GLY A CA 1
ATOM 1246 C C . GLY A 1 176 ? 10.684 17.017 35.165 1.00 50.91 176 GLY A C 1
ATOM 1247 O O . GLY A 1 176 ? 10.372 16.362 34.178 1.00 50.91 176 GLY A O 1
ATOM 1248 N N . THR A 1 177 ? 11.416 16.541 36.169 1.00 50.78 177 THR A N 1
ATOM 1249 C CA . THR A 1 177 ? 11.736 15.135 36.441 1.00 50.78 177 THR A CA 1
ATOM 1250 C C . THR A 1 177 ? 10.589 14.504 37.225 1.00 50.78 177 THR A C 1
ATOM 1252 O O . THR A 1 177 ? 10.313 14.969 38.323 1.00 50.78 177 THR A O 1
ATOM 1255 N N . VAL A 1 178 ? 9.974 13.439 36.708 1.00 49.84 178 VAL A N 1
ATOM 1256 C CA . VAL A 1 178 ? 9.204 12.391 37.423 1.00 49.84 178 VAL A CA 1
ATOM 1257 C C . VAL A 1 178 ? 8.794 11.354 36.364 1.00 49.84 178 VAL A C 1
ATOM 1259 O O . VAL A 1 178 ? 8.516 11.728 35.235 1.00 49.84 178 VAL A O 1
ATOM 1262 N N . ALA A 1 179 ? 8.694 10.049 36.582 1.00 45.91 179 ALA A N 1
ATOM 1263 C CA . ALA A 1 179 ? 9.049 9.155 37.668 1.00 45.91 179 ALA A CA 1
ATOM 1264 C C . ALA A 1 179 ? 8.987 7.740 37.060 1.00 45.91 179 ALA A C 1
ATOM 1266 O O . ALA A 1 179 ? 8.132 7.450 36.220 1.00 45.91 179 ALA A O 1
ATOM 1267 N N . ALA A 1 180 ? 9.891 6.864 37.485 1.00 48.50 180 ALA A N 1
ATOM 1268 C CA . ALA A 1 180 ? 9.823 5.438 37.212 1.00 48.50 180 ALA A CA 1
ATOM 1269 C C . ALA A 1 180 ? 8.472 4.868 37.682 1.00 48.50 180 ALA A C 1
ATOM 1271 O O . ALA A 1 180 ? 8.100 5.056 38.838 1.00 48.50 180 ALA A O 1
ATOM 1272 N N . THR A 1 181 ? 7.768 4.143 36.809 1.00 49.50 181 THR A N 1
ATOM 1273 C CA . THR A 1 181 ? 6.685 3.241 37.224 1.00 49.50 181 THR A CA 1
ATOM 1274 C C . THR A 1 181 ? 7.103 1.821 36.884 1.00 49.50 181 THR A C 1
ATOM 1276 O O . THR A 1 181 ? 7.086 1.387 35.736 1.00 49.50 181 THR A O 1
ATOM 1279 N N . THR A 1 182 ? 7.556 1.126 37.917 1.00 47.84 182 THR A N 1
ATOM 1280 C CA . THR A 1 182 ? 7.724 -0.318 37.974 1.00 47.84 182 THR A CA 1
ATOM 1281 C C . THR A 1 182 ? 6.366 -0.994 38.144 1.00 47.84 182 THR A C 1
ATOM 1283 O O . THR A 1 182 ? 5.569 -0.594 38.986 1.00 47.84 182 THR A O 1
ATOM 1286 N N . GLY A 1 183 ? 6.166 -2.095 37.416 1.00 49.38 183 GLY A N 1
ATOM 1287 C CA . GLY A 1 183 ? 5.313 -3.197 37.856 1.00 49.38 183 GLY A CA 1
ATOM 1288 C C . GLY A 1 183 ? 3.957 -3.313 37.168 1.00 49.38 183 GLY A C 1
ATOM 1289 O O . GLY A 1 183 ? 2.985 -2.694 37.576 1.00 49.38 183 GLY A O 1
ATOM 1290 N N . THR A 1 184 ? 3.848 -4.250 36.228 1.00 49.38 184 THR A N 1
ATOM 1291 C CA . THR A 1 184 ? 2.717 -5.187 36.218 1.00 49.38 184 THR A CA 1
ATOM 1292 C C . THR A 1 184 ? 3.213 -6.534 35.706 1.00 49.38 184 THR A C 1
ATOM 1294 O O . THR A 1 184 ? 3.672 -6.675 34.576 1.00 49.38 184 THR A O 1
ATOM 1297 N N . VAL A 1 185 ? 3.165 -7.504 36.613 1.00 53.00 185 VAL A N 1
ATOM 1298 C CA . VAL A 1 185 ? 3.357 -8.932 36.386 1.00 53.00 185 VAL A CA 1
ATOM 1299 C C . VAL A 1 185 ? 2.159 -9.426 35.580 1.00 53.00 185 VAL A C 1
ATOM 1301 O O . VAL A 1 185 ? 1.034 -9.348 36.066 1.00 53.00 185 VAL A O 1
ATOM 1304 N N . VAL A 1 186 ? 2.388 -9.934 34.367 1.00 56.59 186 VAL A N 1
ATOM 1305 C CA . VAL A 1 186 ? 1.389 -10.728 33.642 1.00 56.59 186 VAL A CA 1
ATOM 1306 C C . VAL A 1 186 ? 1.842 -12.180 33.649 1.00 56.59 186 VAL A C 1
ATOM 1308 O O . VAL A 1 186 ? 2.817 -12.566 33.009 1.00 56.59 186 VAL A O 1
ATOM 1311 N N . GLU A 1 187 ? 1.134 -12.921 34.494 1.00 57.09 187 GLU A N 1
ATOM 1312 C CA . GLU A 1 187 ? 0.776 -14.331 34.426 1.00 57.09 187 GLU A CA 1
ATOM 1313 C C . GLU A 1 187 ? 1.379 -15.130 33.259 1.00 57.09 187 GLU A C 1
ATOM 1315 O O . GLU A 1 187 ? 1.011 -15.003 32.091 1.00 57.09 187 GLU A O 1
ATOM 1320 N N . LYS A 1 188 ? 2.300 -16.021 33.622 1.00 48.28 188 LYS A N 1
ATOM 1321 C CA . LYS A 1 188 ? 2.892 -17.035 32.759 1.00 48.28 188 LYS A CA 1
ATOM 1322 C C . LYS A 1 188 ? 1.847 -18.113 32.454 1.00 48.28 188 LYS A C 1
ATOM 1324 O O . LYS A 1 188 ? 1.705 -19.067 33.216 1.00 48.28 188 LYS A O 1
ATOM 1329 N N . THR A 1 189 ? 1.145 -17.986 31.331 1.00 54.78 189 THR A N 1
ATOM 1330 C CA . THR A 1 189 ? 0.359 -19.086 30.755 1.00 54.78 189 THR A CA 1
ATOM 1331 C C . THR A 1 189 ? 1.293 -20.274 30.474 1.00 54.78 189 THR A C 1
ATOM 1333 O O . THR A 1 189 ? 2.357 -20.074 29.876 1.00 54.78 189 THR A O 1
ATOM 1336 N N . PRO A 1 190 ? 0.966 -21.504 30.912 1.00 72.38 190 PRO A N 1
ATOM 1337 C CA . PRO A 1 190 ? 1.783 -22.672 30.614 1.00 72.38 190 PRO A CA 1
ATOM 1338 C C . PRO A 1 190 ? 1.860 -22.905 29.094 1.00 72.38 190 PRO A C 1
ATOM 1340 O O . PRO A 1 190 ? 0.868 -22.699 28.390 1.00 72.38 190 PRO A O 1
ATOM 1343 N N . PRO A 1 191 ? 3.030 -23.322 28.575 1.00 72.56 191 PRO A N 1
ATOM 1344 C CA . PRO A 1 191 ? 3.190 -23.630 27.162 1.00 72.56 191 PRO A CA 1
ATOM 1345 C C . PRO A 1 191 ? 2.258 -24.786 26.762 1.00 72.56 191 PRO A C 1
ATOM 1347 O O . PRO A 1 191 ? 2.066 -25.714 27.555 1.00 72.56 191 PRO A O 1
ATOM 1350 N N . PRO A 1 192 ? 1.691 -24.764 25.542 1.00 75.50 192 PRO A N 1
ATOM 1351 C CA . PRO A 1 192 ? 0.985 -25.919 25.014 1.00 75.50 192 PRO A CA 1
ATOM 1352 C C . PRO A 1 192 ? 1.936 -27.127 24.945 1.00 75.50 192 PRO A C 1
ATOM 1354 O O . PRO A 1 192 ? 3.142 -26.951 24.737 1.00 75.50 192 PRO A O 1
ATOM 1357 N N . PRO A 1 193 ? 1.419 -28.355 25.135 1.00 75.69 193 PRO A N 1
ATOM 1358 C CA . PRO A 1 193 ? 2.219 -29.564 25.011 1.00 75.69 193 PRO A CA 1
ATOM 1359 C C . PRO A 1 193 ? 2.871 -29.630 23.620 1.00 75.69 193 PRO A C 1
ATOM 1361 O O . PRO A 1 193 ? 2.274 -29.165 22.646 1.00 75.69 193 PRO A O 1
ATOM 1364 N N . PRO A 1 194 ? 4.083 -30.200 23.505 1.00 71.06 194 PRO A N 1
ATOM 1365 C CA . PRO A 1 194 ? 4.731 -30.394 22.218 1.00 71.06 194 PRO A CA 1
ATOM 1366 C C . PRO A 1 194 ? 3.816 -31.229 21.320 1.00 71.06 194 PRO A C 1
ATOM 1368 O O . PRO A 1 194 ? 3.517 -32.385 21.625 1.00 71.06 194 PRO A O 1
ATOM 1371 N N . SER A 1 195 ? 3.359 -30.629 20.220 1.00 73.75 195 SER A N 1
ATOM 1372 C CA . SER A 1 195 ? 2.709 -31.358 19.138 1.00 73.75 195 SER A CA 1
ATOM 1373 C C . SER A 1 195 ? 3.632 -32.495 18.715 1.00 73.75 195 SER A C 1
ATOM 1375 O O . SER A 1 195 ? 4.793 -32.265 18.371 1.00 73.75 195 SER A O 1
ATOM 1377 N N . ALA A 1 196 ? 3.120 -33.722 18.788 1.00 68.12 196 ALA A N 1
ATOM 1378 C CA . ALA A 1 196 ? 3.812 -34.900 18.299 1.00 68.12 196 ALA A CA 1
ATOM 1379 C C . ALA A 1 196 ? 4.271 -34.673 16.843 1.00 68.12 196 ALA A C 1
ATOM 1381 O O . ALA A 1 196 ? 3.561 -34.006 16.082 1.00 68.12 196 ALA A O 1
ATOM 1382 N N . PRO A 1 197 ? 5.436 -35.209 16.443 1.00 62.22 197 PRO A N 1
ATOM 1383 C CA . PRO A 1 197 ? 5.881 -35.154 15.060 1.00 62.22 197 PRO A CA 1
ATOM 1384 C C . PRO A 1 197 ? 4.846 -35.874 14.193 1.00 62.22 197 PRO A C 1
ATOM 1386 O O . PRO A 1 197 ? 4.691 -37.091 14.266 1.00 62.22 197 PRO A O 1
ATOM 1389 N N . VAL A 1 198 ? 4.100 -35.105 13.402 1.00 60.28 198 VAL A N 1
ATOM 1390 C CA . VAL A 1 198 ? 3.283 -35.662 12.330 1.00 60.28 198 VAL A CA 1
ATOM 1391 C C . VAL A 1 198 ? 4.267 -36.093 11.255 1.00 60.28 198 VAL A C 1
ATOM 1393 O O . VAL A 1 198 ? 4.939 -35.255 10.654 1.00 60.28 198 VAL A O 1
ATOM 1396 N N . ASP A 1 199 ? 4.383 -37.408 11.091 1.00 61.72 199 ASP A N 1
ATOM 1397 C CA . ASP A 1 199 ? 5.104 -38.080 10.017 1.00 61.72 199 ASP A CA 1
ATOM 1398 C C . ASP A 1 199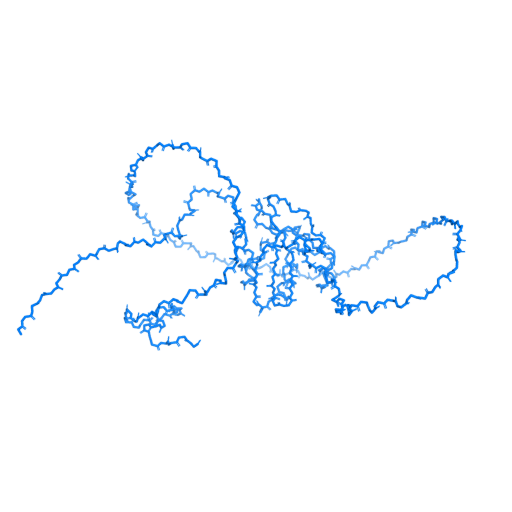 ? 4.829 -37.359 8.692 1.00 61.72 199 ASP A C 1
ATOM 1400 O O . ASP A 1 199 ? 3.710 -37.363 8.168 1.00 61.72 199 ASP A O 1
ATOM 1404 N N . ALA A 1 200 ? 5.849 -36.668 8.184 1.00 54.56 200 ALA A N 1
ATOM 1405 C CA . ALA A 1 200 ? 5.786 -36.015 6.894 1.00 54.56 200 ALA A CA 1
ATOM 1406 C C . ALA A 1 200 ? 5.581 -37.104 5.827 1.00 54.56 200 ALA A C 1
ATOM 1408 O O . ALA A 1 200 ? 6.418 -38.007 5.721 1.00 54.56 200 ALA A O 1
ATOM 1409 N N . PRO A 1 201 ? 4.510 -37.053 5.014 1.00 63.62 201 PRO A N 1
ATOM 1410 C CA . PRO A 1 201 ? 4.368 -37.982 3.910 1.00 63.62 201 PRO A CA 1
ATOM 1411 C C . PRO A 1 201 ? 5.552 -37.792 2.962 1.00 63.62 201 PRO A C 1
ATOM 1413 O O . PRO A 1 201 ? 5.779 -36.712 2.413 1.00 63.62 201 PRO A O 1
ATOM 1416 N N . LYS A 1 202 ? 6.326 -38.870 2.809 1.00 65.81 202 LYS A N 1
ATOM 1417 C CA . LYS A 1 202 ? 7.428 -39.005 1.858 1.00 65.81 202 LYS A CA 1
ATOM 1418 C C . LYS A 1 202 ? 6.986 -38.445 0.495 1.00 65.81 202 LYS A C 1
ATOM 1420 O O . LYS A 1 202 ? 5.995 -38.944 -0.044 1.00 65.81 202 LYS A O 1
ATOM 1425 N N . PRO A 1 203 ? 7.686 -37.441 -0.067 1.00 60.59 203 PRO A N 1
ATOM 1426 C CA . PRO A 1 203 ? 7.361 -36.905 -1.380 1.00 60.59 203 PRO A CA 1
ATOM 1427 C C . PRO A 1 203 ? 7.335 -38.039 -2.402 1.00 60.59 203 PRO A C 1
ATOM 1429 O O . PRO A 1 203 ? 8.299 -38.800 -2.526 1.00 60.59 203 PRO A O 1
ATOM 1432 N N . ALA A 1 204 ? 6.213 -38.173 -3.107 1.00 67.88 204 ALA A N 1
ATOM 1433 C CA . ALA A 1 204 ? 6.135 -39.047 -4.263 1.00 67.88 204 ALA A CA 1
ATOM 1434 C C . ALA A 1 204 ? 7.196 -38.607 -5.293 1.00 67.88 204 ALA A C 1
ATOM 1436 O O . ALA A 1 204 ? 7.413 -37.403 -5.463 1.00 67.88 204 ALA A O 1
ATOM 1437 N N . PRO A 1 205 ? 7.875 -39.551 -5.967 1.00 65.44 205 PRO A N 1
ATOM 1438 C CA . PRO A 1 205 ? 8.867 -39.224 -6.981 1.00 65.44 205 PRO A CA 1
ATOM 1439 C C . PRO A 1 205 ? 8.216 -38.403 -8.100 1.00 65.44 205 PRO A C 1
ATOM 1441 O O . PRO A 1 205 ? 7.214 -38.815 -8.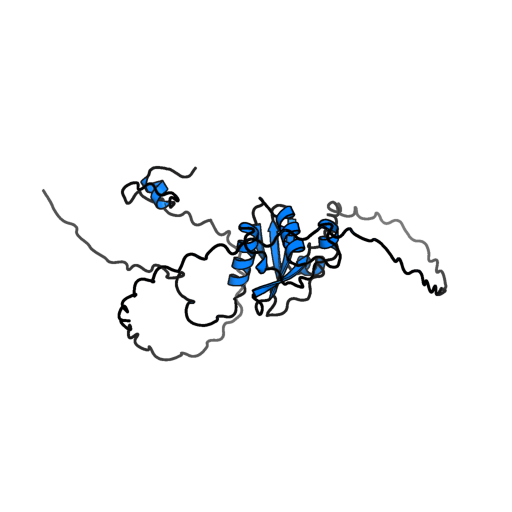686 1.00 65.44 205 PRO A O 1
ATOM 1444 N N . MET A 1 206 ? 8.781 -37.222 -8.368 1.00 56.97 206 MET A N 1
ATOM 1445 C CA . MET A 1 206 ? 8.406 -36.392 -9.512 1.00 56.97 206 MET A CA 1
ATOM 1446 C C . MET A 1 206 ? 8.572 -37.207 -10.804 1.00 56.97 206 MET A C 1
ATOM 1448 O O . MET A 1 206 ? 9.597 -37.873 -10.966 1.00 56.97 206 MET A O 1
ATOM 1452 N N . PRO A 1 207 ? 7.608 -37.156 -11.739 1.00 63.09 207 PRO A N 1
ATOM 1453 C CA . PRO A 1 207 ? 7.799 -37.722 -13.061 1.00 63.09 207 PRO A CA 1
ATOM 1454 C C . PRO A 1 207 ? 8.910 -36.954 -13.779 1.00 63.09 207 PRO A C 1
ATOM 1456 O O . PRO A 1 207 ? 8.862 -35.732 -13.928 1.00 63.09 207 PRO A O 1
ATOM 1459 N N . GLU A 1 208 ? 9.909 -37.712 -14.208 1.00 54.78 208 GLU A N 1
ATOM 1460 C CA . GLU A 1 208 ? 11.046 -37.304 -15.020 1.00 54.78 208 GLU A CA 1
ATOM 1461 C C . GLU A 1 208 ? 10.550 -36.563 -16.274 1.00 54.78 208 GLU A C 1
ATOM 1463 O O . GLU A 1 208 ? 10.050 -37.158 -17.233 1.00 54.78 208 GLU A O 1
ATOM 1468 N N . GLN A 1 209 ? 10.615 -35.228 -16.244 1.00 54.56 209 GLN A N 1
ATOM 1469 C CA . GLN A 1 209 ? 10.272 -34.399 -17.391 1.00 54.56 209 GLN A CA 1
ATOM 1470 C C . GLN A 1 209 ? 11.376 -34.525 -18.437 1.00 54.56 209 GLN A C 1
ATOM 1472 O O . GLN A 1 209 ? 12.467 -33.972 -18.321 1.00 54.56 209 GLN A O 1
ATOM 1477 N N . LYS A 1 210 ? 11.044 -35.279 -19.483 1.00 60.41 210 LYS A N 1
ATOM 1478 C CA . LYS A 1 210 ? 11.784 -35.390 -20.737 1.00 60.41 210 LYS A CA 1
ATOM 1479 C C . LYS A 1 210 ? 12.133 -33.979 -21.253 1.00 60.41 210 LYS A C 1
ATOM 1481 O O . LYS A 1 210 ? 11.215 -33.171 -21.407 1.00 60.41 210 LYS A O 1
ATOM 1486 N N . PRO A 1 211 ? 13.408 -33.665 -21.542 1.00 56.12 211 PRO A N 1
ATOM 1487 C CA . PRO A 1 211 ? 13.785 -32.355 -22.055 1.00 56.12 211 PRO A CA 1
ATOM 1488 C C . PRO A 1 211 ? 13.157 -32.158 -23.438 1.00 56.12 211 PRO A C 1
ATOM 1490 O O . PRO A 1 211 ? 13.499 -32.849 -24.400 1.00 56.12 211 PRO A O 1
ATOM 1493 N N . LEU A 1 212 ? 12.206 -31.229 -23.535 1.00 57.41 212 LEU A N 1
ATOM 1494 C CA . LEU A 1 212 ? 11.732 -30.730 -24.818 1.00 57.41 212 LEU A CA 1
ATOM 1495 C C . LEU A 1 212 ? 12.867 -29.915 -25.439 1.00 57.41 212 LEU A C 1
ATOM 1497 O O . LEU A 1 212 ? 13.379 -28.974 -24.836 1.00 57.41 212 LEU A O 1
ATOM 1501 N N . GLN A 1 213 ? 13.281 -30.334 -26.632 1.00 50.97 213 GLN A N 1
ATOM 1502 C CA . GLN A 1 213 ? 14.296 -29.662 -27.429 1.00 50.97 213 GLN A CA 1
ATOM 1503 C C . GLN A 1 213 ? 13.880 -28.213 -27.684 1.00 50.97 213 GLN A C 1
ATOM 1505 O O . GLN A 1 213 ? 12.841 -27.939 -28.286 1.00 50.97 213 GLN A O 1
ATOM 1510 N N . VAL A 1 214 ? 14.726 -27.299 -27.220 1.00 57.41 214 VAL A N 1
ATOM 1511 C CA . VAL A 1 214 ? 14.698 -25.880 -27.555 1.00 57.41 214 VAL A CA 1
ATOM 1512 C C . VAL A 1 214 ? 15.025 -25.755 -29.041 1.00 57.41 214 VAL A C 1
ATOM 1514 O O . VAL A 1 214 ? 16.174 -25.901 -29.449 1.00 57.41 214 VAL A O 1
ATOM 1517 N N . VAL A 1 215 ? 14.004 -25.521 -29.863 1.00 62.78 215 VAL A N 1
ATOM 1518 C CA . VAL A 1 215 ? 14.190 -25.046 -31.237 1.00 62.78 215 VAL A CA 1
ATOM 1519 C C . VAL A 1 215 ? 14.409 -23.542 -31.152 1.00 62.78 215 VAL A C 1
ATOM 1521 O O . VAL A 1 215 ? 13.472 -22.776 -30.943 1.00 62.78 215 VAL A O 1
ATOM 1524 N N . GLU A 1 216 ? 15.674 -23.150 -31.252 1.00 56.44 216 GLU A N 1
ATOM 1525 C CA . GLU A 1 216 ? 16.155 -21.771 -31.254 1.00 56.44 216 GLU A CA 1
ATOM 1526 C C . GLU A 1 216 ? 15.692 -21.043 -32.535 1.00 56.44 216 GLU A C 1
ATOM 1528 O O . GLU A 1 216 ? 16.109 -21.413 -33.637 1.00 56.44 216 GLU A O 1
ATOM 1533 N N . PRO A 1 217 ? 14.828 -20.012 -32.455 1.00 58.69 217 PRO A N 1
ATOM 1534 C CA . PRO A 1 217 ? 14.459 -19.223 -33.622 1.00 58.69 217 PRO A CA 1
ATOM 1535 C C . PRO A 1 217 ? 15.571 -18.208 -33.909 1.00 58.69 217 PRO A C 1
ATOM 1537 O O . PRO A 1 217 ? 15.739 -17.223 -33.192 1.00 58.69 217 PRO A O 1
ATOM 1540 N N . SER A 1 218 ? 16.335 -18.436 -34.977 1.00 53.47 218 SER A N 1
ATOM 1541 C CA . SER A 1 218 ? 17.290 -17.454 -35.499 1.00 53.47 218 SER A CA 1
ATOM 1542 C C . SER A 1 218 ? 16.547 -16.225 -36.032 1.00 53.47 218 SER A C 1
ATOM 1544 O O . SER A 1 218 ? 15.942 -16.272 -37.103 1.00 53.47 218 SER A O 1
ATOM 1546 N N . ILE A 1 219 ? 16.595 -15.113 -35.294 1.00 59.09 219 ILE A N 1
ATOM 1547 C CA . ILE A 1 219 ? 16.054 -13.825 -35.746 1.00 59.09 219 ILE A CA 1
ATOM 1548 C C . ILE A 1 219 ? 17.159 -13.062 -36.502 1.00 59.09 219 ILE A C 1
ATOM 1550 O O . ILE A 1 219 ? 18.228 -12.814 -35.933 1.00 59.09 219 ILE A O 1
ATOM 1554 N N . PRO A 1 220 ? 16.939 -12.660 -37.767 1.00 53.75 220 PRO A N 1
ATOM 1555 C CA . PRO A 1 220 ? 17.904 -11.881 -38.535 1.00 53.75 220 PRO A CA 1
ATOM 1556 C C . PRO A 1 220 ? 18.098 -10.478 -37.935 1.00 53.75 220 PRO A C 1
ATOM 1558 O O . PRO A 1 220 ? 17.155 -9.700 -37.791 1.00 53.75 220 PRO A O 1
ATOM 1561 N N . ARG A 1 221 ? 19.354 -10.148 -37.604 1.00 52.12 221 ARG A N 1
ATOM 1562 C CA . ARG A 1 221 ? 19.797 -8.807 -37.192 1.00 52.12 221 ARG A CA 1
ATOM 1563 C C . ARG A 1 221 ? 19.576 -7.809 -38.330 1.00 52.12 221 ARG A C 1
ATOM 1565 O O . ARG A 1 221 ? 20.292 -7.851 -39.328 1.00 52.12 221 ARG A O 1
ATOM 1572 N N . ALA A 1 222 ? 18.638 -6.884 -38.146 1.00 51.41 222 ALA A N 1
ATOM 1573 C CA . ALA A 1 222 ? 18.504 -5.706 -38.991 1.00 51.41 222 ALA A CA 1
ATOM 1574 C C . ALA A 1 222 ? 19.330 -4.531 -38.442 1.00 51.41 222 ALA A C 1
ATOM 1576 O O . ALA A 1 222 ? 19.413 -4.262 -37.246 1.00 51.41 222 ALA A O 1
ATOM 1577 N N . THR A 1 223 ? 19.969 -3.879 -39.396 1.00 57.44 223 THR A N 1
ATOM 1578 C CA . THR A 1 223 ? 20.995 -2.844 -39.351 1.00 57.44 223 THR A CA 1
ATOM 1579 C C . THR A 1 223 ? 20.495 -1.445 -38.958 1.00 57.44 223 THR A C 1
ATOM 1581 O O . THR A 1 223 ? 19.442 -1.016 -39.410 1.00 57.44 223 THR A O 1
ATOM 1584 N N . LYS A 1 224 ? 21.407 -0.697 -38.313 1.00 57.00 224 LYS A N 1
ATOM 1585 C CA . LYS A 1 224 ? 21.705 0.746 -38.484 1.00 57.00 224 LYS A CA 1
ATOM 1586 C C . LYS A 1 224 ? 20.796 1.788 -37.777 1.00 57.00 224 LYS A C 1
ATOM 1588 O O . LYS A 1 224 ? 19.632 1.930 -38.134 1.00 57.00 224 LYS A O 1
ATOM 1593 N N . PRO A 1 225 ? 21.349 2.610 -36.856 1.00 51.88 225 PRO A N 1
ATOM 1594 C CA . PRO A 1 225 ? 20.672 3.792 -36.317 1.00 51.88 225 PRO A CA 1
ATOM 1595 C C . PRO A 1 225 ? 20.718 4.972 -37.306 1.00 51.88 225 PRO A C 1
ATOM 1597 O O . PRO A 1 225 ? 21.766 5.251 -37.893 1.00 51.88 225 PRO A O 1
ATOM 1600 N N . ALA A 1 226 ? 19.598 5.682 -37.455 1.00 52.28 226 ALA A N 1
ATOM 1601 C CA . ALA A 1 226 ? 19.507 6.986 -38.120 1.00 52.28 226 ALA A CA 1
ATOM 1602 C C . ALA A 1 226 ? 19.593 8.135 -37.084 1.00 52.28 226 ALA A C 1
ATOM 1604 O O . ALA A 1 226 ? 19.235 7.922 -35.923 1.00 52.28 226 ALA A O 1
ATOM 1605 N N . PRO A 1 227 ? 20.080 9.334 -37.466 1.00 59.25 227 PRO A N 1
ATOM 1606 C CA . PRO A 1 227 ? 20.377 10.419 -36.531 1.00 59.25 227 PRO A CA 1
ATOM 1607 C C . PRO A 1 227 ? 19.137 11.205 -36.079 1.00 59.25 227 PRO A C 1
ATOM 1609 O O . PRO A 1 227 ? 18.125 11.285 -36.774 1.00 59.25 227 PRO A O 1
ATOM 1612 N N . ALA A 1 228 ? 19.267 11.797 -34.889 1.00 49.62 228 ALA A N 1
ATOM 1613 C CA . ALA A 1 228 ? 18.256 12.560 -34.167 1.00 49.62 228 ALA A CA 1
ATOM 1614 C C . ALA A 1 228 ? 17.825 13.845 -34.895 1.00 49.62 228 ALA A C 1
ATOM 1616 O O . ALA A 1 228 ? 18.660 14.637 -35.329 1.00 49.62 228 ALA A O 1
ATOM 1617 N N . VAL A 1 229 ? 16.512 14.079 -34.942 1.00 52.66 229 VAL A N 1
ATOM 1618 C CA . VAL A 1 229 ? 15.906 15.354 -35.348 1.00 52.66 229 VAL A CA 1
ATOM 1619 C C . VAL A 1 229 ? 15.342 16.030 -34.099 1.00 52.66 229 VAL A C 1
ATOM 1621 O O . VAL A 1 229 ? 14.552 15.435 -33.366 1.00 52.66 229 VAL A O 1
ATOM 1624 N N . ALA A 1 230 ? 15.775 17.265 -33.849 1.00 52.12 230 ALA A N 1
ATOM 1625 C CA . ALA A 1 230 ? 15.295 18.119 -32.769 1.00 52.12 230 ALA A CA 1
ATOM 1626 C C . ALA A 1 230 ? 13.814 18.488 -32.978 1.00 52.12 230 ALA A C 1
ATOM 1628 O O . ALA A 1 230 ? 13.428 18.937 -34.057 1.00 52.12 230 ALA A O 1
ATOM 1629 N N . VAL A 1 231 ? 12.989 18.308 -31.942 1.00 49.09 231 VAL A N 1
ATOM 1630 C CA . VAL A 1 231 ? 11.547 18.594 -31.969 1.00 49.09 231 VAL A CA 1
ATOM 1631 C C . VAL A 1 231 ? 11.256 19.852 -31.150 1.00 49.09 231 VAL A C 1
ATOM 1633 O O . VAL A 1 231 ? 11.547 19.915 -29.958 1.00 49.09 231 VAL A O 1
ATOM 1636 N N . ALA A 1 232 ? 10.679 20.847 -31.821 1.00 59.22 232 ALA A N 1
ATOM 1637 C CA . ALA A 1 232 ? 10.165 22.092 -31.256 1.00 59.22 232 ALA A CA 1
ATOM 1638 C C . ALA A 1 232 ? 8.923 21.863 -30.355 1.00 59.22 232 ALA A C 1
ATOM 1640 O O . ALA A 1 232 ? 8.204 20.875 -30.540 1.00 59.22 232 ALA A O 1
ATOM 1641 N N . PRO A 1 233 ? 8.634 22.769 -29.398 1.00 54.97 233 PRO A N 1
ATOM 1642 C CA . PRO A 1 233 ? 7.538 22.617 -28.438 1.00 54.97 233 PRO A CA 1
ATOM 1643 C C . PRO A 1 233 ? 6.158 22.645 -29.119 1.00 54.97 233 PRO A C 1
ATOM 1645 O O . PRO A 1 233 ? 5.825 23.576 -29.851 1.00 54.97 233 PRO A O 1
ATOM 1648 N N . ARG A 1 234 ? 5.348 21.605 -28.869 1.00 60.28 234 ARG A N 1
ATOM 1649 C CA . ARG A 1 234 ? 3.964 21.480 -29.360 1.00 60.28 234 ARG A CA 1
ATOM 1650 C C . ARG A 1 234 ? 2.974 22.259 -28.472 1.00 60.28 234 ARG A C 1
ATOM 1652 O O . ARG A 1 234 ? 3.104 22.189 -27.251 1.00 60.28 234 ARG A O 1
ATOM 1659 N N . PRO A 1 235 ? 1.947 22.919 -29.048 1.00 56.12 235 PRO A N 1
ATOM 1660 C CA . PRO A 1 235 ? 0.852 23.521 -28.288 1.00 56.12 235 PRO A CA 1
ATOM 1661 C C . PRO A 1 235 ? -0.042 22.462 -27.623 1.00 56.12 235 PRO A C 1
ATOM 1663 O O . PRO A 1 235 ? -0.267 21.385 -28.185 1.00 56.12 235 PRO A O 1
ATOM 1666 N N . ALA A 1 236 ? -0.567 22.799 -26.442 1.00 50.69 236 ALA A N 1
ATOM 1667 C CA . ALA A 1 236 ? -1.487 21.982 -25.656 1.00 50.69 236 ALA A CA 1
ATOM 1668 C C . ALA A 1 236 ? -2.759 21.645 -26.451 1.00 50.69 236 ALA A C 1
ATOM 1670 O O . ALA A 1 236 ? -3.468 22.540 -26.910 1.00 50.69 236 ALA A O 1
ATOM 1671 N N . GLN A 1 237 ? -3.041 20.350 -26.608 1.00 60.47 237 GLN A N 1
ATOM 1672 C CA . GLN A 1 237 ? -4.291 19.880 -27.200 1.00 60.47 237 GLN A CA 1
ATOM 1673 C C . GLN A 1 237 ? -5.351 19.627 -26.116 1.00 60.47 237 GLN A C 1
ATOM 1675 O O . GLN A 1 237 ? -5.001 19.191 -25.016 1.00 60.47 237 GLN A O 1
ATOM 1680 N N . PRO A 1 238 ? -6.636 19.887 -26.415 1.00 57.19 238 PRO A N 1
ATOM 1681 C CA . PRO A 1 238 ? -7.743 19.671 -25.491 1.00 57.19 238 PRO A CA 1
ATOM 1682 C C . PRO A 1 238 ? -7.935 18.182 -25.174 1.00 57.19 238 PRO A C 1
ATOM 1684 O O . PRO A 1 238 ? -7.879 17.322 -26.053 1.00 57.19 238 PRO A O 1
ATOM 1687 N N . VAL A 1 239 ? -8.177 17.895 -23.894 1.00 49.78 239 VAL A N 1
ATOM 1688 C CA . VAL A 1 239 ? -8.422 16.555 -23.351 1.00 49.78 239 VAL A CA 1
ATOM 1689 C C . VAL A 1 239 ? -9.775 16.058 -23.867 1.00 49.78 239 VAL A C 1
ATOM 1691 O O . VAL A 1 239 ? -10.824 16.495 -23.398 1.00 49.78 239 VAL A O 1
ATOM 1694 N N . MET A 1 240 ? -9.768 15.175 -24.866 1.00 51.28 240 MET A N 1
ATOM 1695 C CA . MET A 1 240 ? -10.983 14.483 -25.297 1.00 51.28 240 MET A CA 1
ATOM 1696 C C . MET A 1 240 ? -11.318 13.388 -24.282 1.00 51.28 240 MET A C 1
ATOM 1698 O O . MET A 1 240 ? -10.462 12.571 -23.946 1.00 51.28 240 MET A O 1
ATOM 1702 N N . MET A 1 241 ? -12.559 13.380 -23.788 1.00 50.25 241 MET A N 1
ATOM 1703 C CA . MET A 1 241 ? -13.065 12.322 -22.915 1.00 50.25 241 MET A CA 1
ATOM 1704 C C . MET A 1 241 ? -12.903 10.967 -23.608 1.00 50.25 241 MET A C 1
ATOM 1706 O O . MET A 1 241 ? -13.438 10.747 -24.695 1.00 50.25 241 MET A O 1
ATOM 1710 N N . MET A 1 242 ? -12.131 10.075 -22.989 1.00 47.41 242 MET A N 1
ATOM 1711 C CA . MET A 1 242 ? -11.862 8.742 -23.510 1.00 47.41 242 MET A CA 1
ATOM 1712 C C . MET A 1 242 ? -13.144 7.915 -23.377 1.00 47.41 242 MET A C 1
ATOM 1714 O O . MET A 1 242 ? -13.478 7.448 -22.292 1.00 47.41 242 MET A O 1
ATOM 1718 N N . GLN A 1 243 ? -13.903 7.811 -24.471 1.00 54.09 243 GLN A N 1
ATOM 1719 C CA . GLN A 1 243 ? -15.050 6.912 -24.561 1.00 54.09 243 GLN A CA 1
ATOM 1720 C C . GLN A 1 243 ? -14.577 5.489 -24.271 1.00 54.09 243 GLN A C 1
ATOM 1722 O O . GLN A 1 243 ? -13.661 4.992 -24.928 1.00 54.09 243 GLN A O 1
ATOM 1727 N N . GLU A 1 244 ? -15.207 4.860 -23.278 1.00 55.81 244 GLU A N 1
ATOM 1728 C CA . GLU A 1 244 ? -15.022 3.450 -22.961 1.00 55.81 244 GLU A CA 1
ATOM 1729 C C . GLU A 1 244 ? -15.164 2.636 -24.259 1.00 55.81 244 GLU A C 1
ATOM 1731 O O . GLU A 1 244 ? -16.196 2.745 -24.935 1.00 55.81 244 GLU A O 1
ATOM 1736 N N . PRO A 1 245 ? -14.121 1.897 -24.687 1.00 57.09 245 PRO A N 1
ATOM 1737 C CA . PRO A 1 245 ? -14.150 1.182 -25.950 1.00 57.09 245 PRO A CA 1
ATOM 1738 C C . PRO A 1 245 ? -15.296 0.176 -25.928 1.00 57.09 245 PRO A C 1
ATOM 1740 O O . PRO A 1 245 ? -15.247 -0.825 -25.215 1.00 57.09 245 PRO A O 1
ATOM 1743 N N . LYS A 1 246 ? -16.345 0.447 -26.708 1.00 55.88 246 LYS A N 1
ATOM 1744 C CA . LYS A 1 246 ? -17.488 -0.450 -26.865 1.00 55.88 246 LYS A CA 1
ATOM 1745 C C . LYS A 1 246 ? -16.999 -1.732 -27.536 1.00 55.88 246 LYS A C 1
ATOM 1747 O O . LYS A 1 246 ? -16.888 -1.794 -28.760 1.00 55.88 246 LYS A O 1
ATOM 1752 N N . LEU A 1 247 ? -16.644 -2.724 -26.721 1.00 64.69 247 LEU A N 1
ATOM 1753 C CA . LEU A 1 247 ? -16.183 -4.024 -27.189 1.00 64.69 247 LEU A CA 1
ATOM 1754 C C . LEU A 1 247 ? -17.278 -4.644 -28.074 1.00 64.69 247 LEU A C 1
ATOM 1756 O O . LEU A 1 247 ? -18.458 -4.614 -27.708 1.00 64.69 247 LEU A O 1
ATOM 1760 N N . PRO A 1 248 ? -16.924 -5.160 -29.263 1.00 73.75 248 PRO A N 1
ATOM 1761 C CA . PRO A 1 248 ? -17.891 -5.785 -30.150 1.00 73.75 248 PRO A CA 1
ATOM 1762 C C . PRO A 1 248 ? -18.547 -6.989 -29.453 1.00 73.75 248 PRO A C 1
ATOM 1764 O O . PRO A 1 248 ? -17.873 -7.704 -28.709 1.00 73.75 248 PRO A O 1
ATOM 1767 N N . PRO A 1 249 ? -19.850 -7.234 -29.685 1.00 73.62 249 PRO A N 1
ATOM 1768 C CA . PRO A 1 249 ? -20.583 -8.304 -29.017 1.00 73.62 249 PRO A CA 1
ATOM 1769 C C . PRO A 1 249 ? -19.934 -9.663 -29.308 1.00 73.62 249 PRO A C 1
ATOM 1771 O O . PRO A 1 249 ? -19.800 -10.064 -30.470 1.00 73.62 249 PRO A O 1
ATOM 1774 N N . LEU A 1 250 ? -19.526 -10.363 -28.245 1.00 73.50 250 LEU A N 1
ATOM 1775 C CA . LEU A 1 250 ? -18.967 -11.710 -28.330 1.00 73.50 250 LEU A CA 1
ATOM 1776 C C . LEU A 1 250 ? -20.050 -12.667 -28.838 1.00 73.50 250 LEU A C 1
ATOM 1778 O O . LEU A 1 250 ? -21.158 -12.722 -28.308 1.00 73.50 250 LEU A O 1
ATOM 1782 N N . LYS A 1 251 ? -19.733 -13.408 -29.900 1.00 81.06 251 LYS A N 1
ATOM 1783 C CA . LYS A 1 251 ? -20.614 -14.432 -30.472 1.00 81.06 251 LYS A CA 1
ATOM 1784 C C . LYS A 1 251 ? -20.307 -15.787 -29.819 1.00 81.06 251 LYS A C 1
ATOM 1786 O O . LYS A 1 251 ? -19.125 -16.061 -29.582 1.00 81.06 251 LYS A O 1
ATOM 1791 N N . PRO A 1 252 ? -21.315 -16.644 -29.578 1.00 85.69 252 PRO A N 1
ATOM 1792 C CA . PRO A 1 252 ? -21.090 -18.012 -29.127 1.00 85.69 252 PRO A CA 1
ATOM 1793 C C . PRO A 1 252 ? -20.238 -18.773 -30.152 1.00 85.69 252 PRO A C 1
ATOM 1795 O O . PRO A 1 252 ? -20.620 -18.876 -31.316 1.00 85.69 252 PRO A O 1
ATOM 1798 N N . ASN A 1 253 ? -19.076 -19.276 -29.739 1.00 83.06 253 ASN A N 1
ATOM 1799 C CA . ASN A 1 253 ? -18.129 -20.004 -30.592 1.00 83.06 253 ASN A CA 1
ATOM 1800 C C . ASN A 1 253 ? -17.709 -21.329 -29.936 1.00 83.06 253 ASN A C 1
ATOM 1802 O O . ASN A 1 253 ? -16.524 -21.625 -29.803 1.00 83.06 253 ASN A O 1
ATOM 1806 N N . GLY A 1 254 ? -18.677 -22.131 -29.492 1.00 85.56 254 GLY A N 1
ATOM 1807 C CA . GLY A 1 254 ? -18.393 -23.473 -28.987 1.00 85.56 254 GLY A CA 1
ATOM 1808 C C . GLY A 1 254 ? -19.526 -24.094 -28.172 1.00 85.56 254 GLY A C 1
ATOM 1809 O O . GLY A 1 254 ? -20.513 -23.420 -27.876 1.00 85.56 254 GLY A O 1
ATOM 1810 N N . PRO A 1 255 ? -19.392 -25.384 -27.811 1.00 88.81 255 PRO A N 1
ATOM 1811 C CA . PRO A 1 255 ? -20.298 -26.041 -26.878 1.00 88.81 255 PRO A CA 1
ATOM 1812 C C . PRO A 1 255 ? -20.184 -25.415 -25.482 1.00 88.81 255 PRO A C 1
ATOM 1814 O O . PRO A 1 255 ? -19.106 -24.999 -25.058 1.00 88.81 255 PRO A O 1
ATOM 1817 N N . CYS A 1 256 ? -21.294 -25.385 -24.749 1.00 90.00 256 CYS A N 1
ATOM 1818 C CA . CYS A 1 256 ? -21.311 -24.961 -23.352 1.00 90.00 256 CYS A CA 1
ATOM 1819 C C . CYS A 1 256 ? -20.600 -26.012 -22.479 1.00 90.00 256 CYS A C 1
ATOM 1821 O O . CYS A 1 256 ? -21.084 -27.137 -22.344 1.00 90.00 256 CYS A O 1
ATOM 1823 N N . VAL A 1 257 ? -19.446 -25.659 -21.899 1.00 91.00 257 VAL A N 1
ATOM 1824 C CA . VAL A 1 257 ? -18.693 -26.517 -20.970 1.00 91.00 257 VAL A CA 1
ATOM 1825 C C . VAL A 1 257 ? -18.705 -25.873 -19.589 1.00 91.00 257 VAL A C 1
ATOM 1827 O O . VAL A 1 257 ? -18.038 -24.868 -19.352 1.00 91.00 257 VAL A O 1
ATOM 1830 N N . ILE A 1 258 ? -19.454 -26.470 -18.665 1.00 87.62 258 ILE A N 1
ATOM 1831 C CA . ILE A 1 258 ? -19.568 -25.982 -17.290 1.00 87.62 258 ILE A CA 1
ATOM 1832 C C . ILE A 1 258 ? -18.296 -26.358 -16.529 1.00 87.62 258 ILE A C 1
ATOM 1834 O O . ILE A 1 258 ? -18.001 -27.535 -16.322 1.00 87.62 258 ILE A O 1
ATOM 1838 N N . LYS A 1 259 ? -17.540 -25.341 -16.113 1.00 88.62 259 LYS A N 1
ATOM 1839 C CA . LYS A 1 259 ? -16.347 -25.468 -15.269 1.00 88.62 259 LYS A CA 1
ATOM 1840 C C . LYS A 1 259 ? -16.609 -24.794 -13.918 1.00 88.62 259 LYS A C 1
ATOM 1842 O O . LYS A 1 259 ? -17.397 -23.852 -13.878 1.00 88.62 259 LYS A O 1
ATOM 1847 N N . PRO A 1 260 ? -15.931 -25.209 -12.829 1.00 89.94 260 PRO A N 1
ATOM 1848 C CA . PRO A 1 260 ? -16.076 -24.582 -11.509 1.00 89.94 260 PRO A CA 1
ATOM 1849 C C . PRO A 1 260 ? -15.815 -23.069 -11.507 1.00 89.94 260 PRO A C 1
ATOM 1851 O O . PRO A 1 260 ? -16.397 -22.341 -10.712 1.00 89.94 260 PRO A O 1
ATOM 1854 N N . VAL A 1 261 ? -14.965 -22.601 -12.423 1.00 84.94 261 VAL A N 1
ATOM 1855 C CA . VAL A 1 261 ? -14.776 -21.185 -12.744 1.00 84.94 261 VAL A CA 1
ATOM 1856 C C . VAL A 1 261 ? -15.050 -21.029 -14.240 1.00 84.94 261 VAL A C 1
ATOM 1858 O O . VAL A 1 261 ? -14.316 -21.587 -15.059 1.00 84.94 261 VAL A O 1
ATOM 1861 N N . MET A 1 262 ? -16.134 -20.335 -14.593 1.00 83.94 262 MET A N 1
ATOM 1862 C CA . MET A 1 262 ? -16.517 -20.074 -15.984 1.00 83.94 262 MET A CA 1
ATOM 1863 C C . MET A 1 262 ? -15.846 -18.796 -16.482 1.00 83.94 262 MET A C 1
ATOM 1865 O O . MET A 1 262 ? -15.906 -17.766 -15.816 1.00 83.94 262 MET A O 1
ATOM 1869 N N . SER A 1 263 ? -15.219 -18.860 -17.656 1.00 87.81 263 SER A N 1
ATOM 1870 C CA . SER A 1 263 ? -14.766 -17.652 -18.351 1.00 87.81 263 SER A CA 1
ATOM 1871 C C . SER A 1 263 ? -15.960 -16.886 -18.939 1.00 87.81 263 SER A C 1
ATOM 1873 O O . SER A 1 263 ? -17.000 -17.487 -19.209 1.00 87.81 263 SER A O 1
ATOM 1875 N N . ASP A 1 264 ? -15.821 -15.584 -19.212 1.00 85.38 264 ASP A N 1
ATOM 1876 C CA . ASP A 1 264 ? -16.870 -14.799 -19.893 1.00 85.38 264 ASP A CA 1
ATOM 1877 C C . ASP A 1 264 ? -17.272 -15.407 -21.244 1.00 85.38 264 ASP A C 1
ATOM 1879 O O . ASP A 1 264 ? -18.438 -15.388 -21.635 1.00 85.38 264 ASP A O 1
ATOM 1883 N N . GLN A 1 265 ? -16.319 -16.033 -21.938 1.00 84.25 265 GLN A N 1
ATOM 1884 C CA . GLN A 1 265 ? -16.595 -16.754 -23.176 1.00 84.25 265 GLN A CA 1
ATOM 1885 C C . GLN A 1 265 ? -17.426 -18.025 -22.931 1.00 84.25 265 GLN A C 1
ATOM 1887 O O . GLN A 1 265 ? -18.301 -18.332 -23.740 1.00 84.25 265 GLN A O 1
ATOM 1892 N N . ASP A 1 266 ? -17.196 -18.745 -21.827 1.00 87.06 266 ASP A N 1
ATOM 1893 C CA . ASP A 1 266 ? -18.026 -19.890 -21.433 1.00 87.06 266 ASP A CA 1
ATOM 1894 C C . ASP A 1 266 ? -19.442 -19.429 -21.048 1.00 87.06 266 ASP A C 1
ATOM 1896 O O . ASP A 1 266 ? -20.410 -20.079 -21.430 1.00 87.06 266 ASP A O 1
ATOM 1900 N N . LEU A 1 267 ? -19.590 -18.282 -20.373 1.00 88.62 267 LEU A N 1
ATOM 1901 C CA . LEU A 1 267 ? -20.898 -17.695 -20.049 1.00 88.62 267 LEU A CA 1
ATOM 1902 C C . LEU A 1 267 ? -21.689 -17.345 -21.316 1.00 88.62 267 LEU A C 1
ATOM 1904 O O . LEU A 1 267 ? -22.844 -17.752 -21.453 1.00 88.62 267 LEU A O 1
ATOM 1908 N N . VAL A 1 268 ? -21.048 -16.685 -22.284 1.00 88.88 268 VAL A N 1
ATOM 1909 C CA . VAL A 1 268 ? -21.656 -16.356 -23.584 1.00 88.88 268 VAL A CA 1
ATOM 1910 C C . VAL A 1 268 ? -21.999 -17.622 -24.378 1.00 88.88 268 VAL A C 1
ATOM 1912 O O . VAL A 1 268 ? -23.087 -17.713 -24.947 1.00 88.88 268 VAL A O 1
ATOM 1915 N N . ASN A 1 269 ? -21.119 -18.630 -24.387 1.00 90.06 269 ASN A N 1
ATOM 1916 C CA . ASN A 1 269 ? -21.384 -19.920 -25.036 1.00 90.06 269 ASN A CA 1
ATOM 1917 C C . ASN A 1 269 ? -22.532 -20.691 -24.359 1.00 90.06 269 ASN A C 1
ATOM 1919 O O . ASN A 1 269 ? -23.247 -21.437 -25.024 1.00 90.06 269 ASN A O 1
ATOM 1923 N N . CYS A 1 270 ? -22.733 -20.493 -23.056 1.00 91.25 270 CYS A N 1
ATOM 1924 C CA . CYS A 1 270 ? -23.829 -21.073 -22.282 1.00 91.25 270 CYS A CA 1
ATOM 1925 C C . CYS A 1 270 ? -25.109 -20.216 -22.281 1.00 91.25 270 CYS A C 1
ATOM 1927 O O . CYS A 1 270 ? -26.060 -20.546 -21.574 1.00 91.25 270 CYS A O 1
ATOM 1929 N N . GLY A 1 271 ? -25.163 -19.131 -23.064 1.00 87.88 271 GLY A N 1
ATOM 1930 C CA . GLY A 1 271 ? -26.344 -18.269 -23.173 1.00 87.88 271 GLY A CA 1
ATOM 1931 C C . GLY A 1 271 ? -26.615 -17.401 -21.939 1.00 87.88 271 GLY A C 1
ATOM 1932 O O . GLY A 1 271 ? -27.683 -16.800 -21.840 1.00 87.88 271 GLY A O 1
ATOM 1933 N N . ALA A 1 272 ? -25.662 -17.308 -21.009 1.00 83.31 272 ALA A N 1
ATOM 1934 C CA . ALA A 1 272 ? -25.729 -16.383 -19.890 1.00 83.31 272 ALA A CA 1
ATOM 1935 C C . ALA A 1 272 ? -25.301 -14.994 -20.379 1.00 83.31 272 ALA A C 1
ATOM 1937 O O . ALA A 1 272 ? -24.115 -14.696 -20.502 1.00 83.31 272 ALA A O 1
ATOM 1938 N N . THR A 1 273 ? -26.269 -14.136 -20.697 1.00 73.06 273 THR A N 1
ATOM 1939 C CA . THR A 1 273 ? -25.990 -12.718 -20.943 1.00 73.06 273 THR A CA 1
ATOM 1940 C C . THR A 1 273 ? -25.630 -12.043 -19.617 1.00 73.06 273 THR A C 1
ATOM 1942 O O . THR A 1 273 ? -26.473 -12.068 -18.712 1.00 73.06 273 THR A O 1
ATOM 1945 N N . PRO A 1 274 ? -24.431 -11.445 -19.474 1.00 60.97 274 PRO A N 1
ATOM 1946 C CA . PRO A 1 274 ? -24.112 -10.634 -18.305 1.00 60.97 274 PRO A CA 1
ATOM 1947 C C . PRO A 1 274 ? -25.117 -9.476 -18.224 1.00 60.97 274 PRO A C 1
ATOM 1949 O O . PRO A 1 274 ? -25.401 -8.829 -19.235 1.00 60.97 274 PRO A O 1
ATOM 1952 N N . ARG A 1 275 ? -25.728 -9.306 -17.047 1.00 52.59 275 ARG A N 1
ATOM 1953 C CA . ARG A 1 275 ? -26.691 -8.236 -16.762 1.00 52.59 275 ARG A CA 1
ATOM 1954 C C . ARG A 1 275 ? -25.989 -6.922 -16.468 1.00 52.59 275 ARG A C 1
ATOM 1956 O O . ARG A 1 275 ? -24.935 -6.979 -15.801 1.00 52.59 275 ARG A O 1
#